Protein AF-A0A194PK11-F1 (afdb_monomer_lite)

Radius of gyration: 65.37 Å; chains: 1; bounding box: 125×75×192 Å

Secondary structure (DSSP, 8-state):
--HHHHHHHHHHHHHHHHHHHHHHHHHHHHHHHHHHHHHHHHHHHHHHHHHHHHHHHHHHHHHH-HHHHHHHHS-THHHHHHHHHHHHHHHHHHHHHHHHHHHHHHHHHHHHHHHHHHHHHHHHHHHHHHHHHHHHHHHHHHHHHHHHHHHHHHHHHHHHHHHHS------PPP---------------------------------------------------------PPP---------------------

InterPro domains:
  IPR059182 Kinesin heavy chain, C-terminal domain [cd23649] (85-154)

Organism: Papilio xuthus (NCBI:txid66420)

pLDDT: mean 74.93, std 24.67, range [32.41, 98.81]

Structure (mmCIF, N/CA/C/O backbone):
data_AF-A0A194PK11-F1
#
_entry.id   AF-A0A194PK11-F1
#
loop_
_atom_site.group_PDB
_atom_site.id
_atom_site.type_symbol
_atom_site.label_atom_id
_atom_site.label_alt_id
_atom_site.label_comp_id
_atom_site.label_asym_id
_atom_site.label_entity_id
_atom_site.label_seq_id
_atom_site.pdbx_PDB_ins_code
_atom_site.Cartn_x
_atom_site.Cartn_y
_atom_site.Cartn_z
_atom_site.occupancy
_atom_site.B_iso_or_equiv
_atom_site.auth_seq_id
_atom_site.auth_comp_id
_atom_site.auth_asym_id
_atom_site.auth_atom_id
_atom_site.pdbx_PDB_model_num
ATOM 1 N N . MET A 1 1 ? -46.657 -37.529 113.777 1.00 57.50 1 MET A N 1
ATOM 2 C CA . MET A 1 1 ? -45.825 -36.750 112.839 1.00 57.50 1 MET A CA 1
ATOM 3 C C . MET A 1 1 ? -45.771 -35.341 113.381 1.00 57.50 1 MET A C 1
ATOM 5 O O . MET A 1 1 ? -46.811 -34.698 113.439 1.00 57.50 1 MET A O 1
ATOM 9 N N . ASP A 1 2 ? -44.613 -34.922 113.883 1.00 69.50 2 ASP A N 1
ATOM 10 C CA . ASP A 1 2 ? -44.461 -33.633 114.559 1.00 69.50 2 ASP A CA 1
ATOM 11 C C . ASP A 1 2 ? -44.770 -32.481 113.597 1.00 69.50 2 ASP A C 1
ATOM 13 O O . ASP A 1 2 ? -44.390 -32.531 112.425 1.00 69.50 2 ASP A O 1
ATOM 17 N N . GLY A 1 3 ? -45.450 -31.434 114.078 1.00 76.44 3 GLY A N 1
ATOM 18 C CA . GLY A 1 3 ? -45.825 -30.264 113.269 1.00 76.44 3 GLY A CA 1
ATOM 19 C C . GLY A 1 3 ? -44.640 -29.611 112.541 1.00 76.44 3 GLY A C 1
ATOM 20 O O . GLY A 1 3 ? -44.815 -29.035 111.469 1.00 76.44 3 GLY A O 1
ATOM 21 N N . CYS A 1 4 ? -43.418 -29.795 113.054 1.00 80.69 4 CYS A N 1
ATOM 22 C CA . CYS A 1 4 ? -42.177 -29.397 112.392 1.00 80.69 4 CYS A CA 1
ATOM 23 C C . CYS A 1 4 ? -41.971 -30.092 111.034 1.00 80.69 4 CYS A C 1
ATOM 25 O O . CYS A 1 4 ? -41.565 -29.444 110.074 1.00 80.69 4 CYS A O 1
ATOM 27 N N . VAL A 1 5 ? -42.290 -31.384 110.912 1.00 85.06 5 VAL A N 1
ATOM 28 C CA . VAL A 1 5 ? -42.100 -32.154 109.667 1.00 85.06 5 VAL A CA 1
ATOM 29 C C . VAL A 1 5 ? -43.094 -31.708 108.592 1.00 85.06 5 VAL A C 1
ATOM 31 O O . VAL A 1 5 ? -42.729 -31.553 107.426 1.00 85.06 5 VAL A O 1
ATOM 34 N N . LEU A 1 6 ? -44.342 -31.433 108.990 1.00 84.94 6 LEU A N 1
ATOM 35 C CA . LEU A 1 6 ? -45.376 -30.920 108.088 1.00 84.94 6 LEU A CA 1
ATOM 36 C C . LEU A 1 6 ? -45.046 -29.497 107.602 1.00 84.94 6 LEU A C 1
ATOM 38 O O . LEU A 1 6 ? -45.202 -29.205 106.417 1.00 84.94 6 LEU A O 1
ATOM 42 N N . GLY A 1 7 ? -44.518 -28.639 108.483 1.00 87.81 7 GLY A N 1
ATOM 43 C CA . GLY A 1 7 ? -44.061 -27.293 108.123 1.00 87.81 7 GLY A CA 1
ATOM 44 C C . GLY A 1 7 ? -42.913 -27.298 107.109 1.00 87.81 7 GLY A C 1
ATOM 45 O O . GLY A 1 7 ? -42.950 -26.547 106.133 1.00 87.81 7 GLY A O 1
ATOM 46 N N . VAL A 1 8 ? -41.931 -28.191 107.279 1.00 90.69 8 VAL A N 1
ATOM 47 C CA . VAL A 1 8 ? -40.814 -28.344 106.329 1.00 90.69 8 VAL A CA 1
ATOM 48 C C . VAL A 1 8 ? -41.303 -28.850 104.966 1.00 90.69 8 VAL A C 1
ATOM 50 O O . VAL A 1 8 ? -40.878 -28.325 103.938 1.00 90.69 8 VAL A O 1
ATOM 53 N N . MET A 1 9 ? -42.240 -29.805 104.932 1.00 88.75 9 MET A N 1
ATOM 54 C CA . MET A 1 9 ? -42.833 -30.304 103.680 1.00 88.75 9 MET A CA 1
ATOM 55 C C . MET A 1 9 ? -43.619 -29.226 102.923 1.00 88.75 9 MET A C 1
ATOM 57 O O . MET A 1 9 ? -43.464 -29.100 101.709 1.00 88.75 9 MET A O 1
ATOM 61 N N . ILE A 1 10 ? -44.422 -28.413 103.616 1.00 91.31 10 ILE A N 1
ATOM 62 C CA . ILE A 1 10 ? -45.174 -27.308 102.996 1.00 91.31 10 ILE A CA 1
ATOM 63 C C . ILE A 1 10 ? -44.218 -26.246 102.435 1.00 91.31 10 ILE A C 1
ATOM 65 O O . ILE A 1 10 ? -44.397 -25.797 101.303 1.00 91.31 10 ILE A O 1
ATOM 69 N N . ALA A 1 11 ? -43.167 -25.884 103.179 1.00 90.25 11 ALA A N 1
ATOM 70 C CA . ALA A 1 11 ? -42.155 -24.938 102.709 1.00 90.25 11 ALA A CA 1
ATOM 71 C C . ALA A 1 11 ? -41.388 -25.467 101.482 1.00 90.25 11 ALA A C 1
ATOM 73 O O . ALA A 1 11 ? -41.129 -24.714 100.539 1.00 90.25 11 ALA A O 1
ATOM 74 N N . LEU A 1 12 ? -41.065 -26.767 101.457 1.00 91.25 12 LEU A N 1
ATOM 75 C CA . LEU A 1 12 ? -40.398 -27.408 100.324 1.00 91.25 12 LEU A CA 1
ATOM 76 C C . LEU A 1 12 ? -41.305 -27.440 99.084 1.00 91.25 12 LEU A C 1
ATOM 78 O O . LEU A 1 12 ? -40.861 -27.070 97.998 1.00 91.25 12 LEU A O 1
ATOM 82 N N . LEU A 1 13 ? -42.581 -27.805 99.244 1.00 90.56 13 LEU A N 1
ATOM 83 C CA . LEU A 1 13 ? -43.568 -27.796 98.159 1.00 90.56 13 LEU A CA 1
ATOM 84 C C . LEU A 1 13 ? -43.801 -26.387 97.606 1.00 90.56 13 LEU A C 1
ATOM 86 O O . LEU A 1 13 ? -43.827 -26.215 96.388 1.00 90.56 13 LEU A O 1
ATOM 90 N N . PHE A 1 14 ? -43.910 -25.373 98.468 1.00 92.94 14 PHE A N 1
ATOM 91 C CA . PHE A 1 14 ? -44.049 -23.983 98.034 1.00 92.94 14 PHE A CA 1
ATOM 92 C C . PHE A 1 14 ? -42.817 -23.514 97.251 1.00 92.94 14 PHE A C 1
ATOM 94 O O . PHE A 1 14 ? -42.955 -22.915 96.186 1.00 92.94 14 PHE A O 1
ATOM 101 N N . ARG A 1 15 ? -41.606 -23.855 97.710 1.00 93.31 15 ARG A N 1
ATOM 102 C CA . ARG A 1 15 ? -40.353 -23.504 97.023 1.00 93.31 15 ARG A CA 1
ATOM 103 C C . ARG A 1 15 ? -40.220 -24.191 95.661 1.00 93.31 15 ARG A C 1
ATOM 105 O O . ARG A 1 15 ? -39.852 -23.534 94.689 1.00 93.31 15 ARG A O 1
ATOM 112 N N . VAL A 1 16 ? -40.552 -25.480 95.569 1.00 91.50 16 VAL A N 1
ATOM 113 C CA . VAL A 1 16 ? -40.547 -26.233 94.301 1.00 91.50 16 VAL A CA 1
ATOM 114 C C . VAL A 1 16 ? -41.612 -25.696 93.342 1.00 91.50 16 VAL A C 1
ATOM 116 O O . VAL A 1 16 ? -41.329 -25.480 92.162 1.00 91.50 16 VAL A O 1
ATOM 119 N N . CYS A 1 17 ? -42.820 -25.416 93.838 1.00 89.12 17 CYS A N 1
ATOM 120 C CA . CYS A 1 17 ? -43.900 -24.851 93.035 1.00 89.12 17 CYS A CA 1
ATOM 121 C C . CYS A 1 17 ? -43.531 -23.453 92.511 1.00 89.12 17 CYS A C 1
ATOM 123 O O . CYS A 1 17 ? -43.610 -23.226 91.304 1.00 89.12 17 CYS A O 1
ATOM 125 N N . SER A 1 18 ? -43.024 -22.565 93.375 1.00 91.44 18 SER A N 1
ATOM 126 C CA . SER A 1 18 ? -42.564 -21.218 93.010 1.00 91.44 18 SER A CA 1
ATOM 127 C C . SER A 1 18 ? -41.455 -21.258 91.956 1.00 91.44 18 SER A C 1
ATOM 129 O O . SER A 1 18 ? -41.553 -20.574 90.943 1.00 91.44 18 SER A O 1
ATOM 131 N N . GLN A 1 19 ? -40.450 -22.125 92.124 1.00 90.88 19 GLN A N 1
ATOM 132 C CA . GLN A 1 19 ? -39.375 -22.287 91.140 1.00 90.88 19 GLN A CA 1
ATOM 133 C C . GLN A 1 19 ? -39.895 -22.816 89.791 1.00 90.88 19 GLN A C 1
ATOM 135 O O . GLN A 1 19 ? -39.402 -22.428 88.732 1.00 90.88 19 GLN A O 1
ATOM 140 N N . SER A 1 20 ? -40.902 -23.696 89.801 1.00 89.44 20 SER A N 1
ATOM 141 C CA . SER A 1 20 ? -41.526 -24.187 88.566 1.00 89.44 20 SER A CA 1
ATOM 142 C C . SER A 1 20 ? -42.312 -23.098 87.825 1.00 89.44 20 SER A C 1
ATOM 144 O O . SER A 1 20 ? -42.369 -23.119 86.596 1.00 89.44 20 SER A O 1
ATOM 146 N N . VAL A 1 21 ? -42.924 -22.161 88.561 1.00 92.69 21 VAL A N 1
ATOM 147 C CA . VAL A 1 21 ? -43.654 -21.016 88.000 1.00 92.69 21 VAL A CA 1
ATOM 148 C C . VAL A 1 21 ? -42.672 -20.023 87.395 1.00 92.69 21 VAL A C 1
ATOM 150 O O . VAL A 1 21 ? -42.818 -19.695 86.224 1.00 92.69 21 VAL A O 1
ATOM 153 N N . GLU A 1 22 ? -41.623 -19.658 88.127 1.00 92.81 22 GLU A N 1
ATOM 154 C CA . GLU A 1 22 ? -40.580 -18.737 87.666 1.00 92.81 22 GLU A CA 1
ATOM 155 C C . GLU A 1 22 ? -39.866 -19.264 86.409 1.00 92.81 22 GLU A C 1
ATOM 157 O O . GLU A 1 22 ? -39.703 -18.537 85.434 1.00 92.81 22 GLU A O 1
ATOM 162 N N . ARG A 1 23 ? -39.550 -20.569 86.347 1.00 92.75 23 ARG A N 1
ATOM 163 C CA . ARG A 1 23 ? -39.008 -21.194 85.122 1.00 92.75 23 ARG A CA 1
ATOM 164 C C . ARG A 1 23 ? -39.983 -21.153 83.944 1.00 92.75 23 ARG A C 1
ATOM 166 O O . ARG A 1 23 ? -39.552 -20.992 82.805 1.00 92.75 23 ARG A O 1
ATOM 173 N N . ARG A 1 24 ? -41.288 -21.319 84.193 1.00 93.94 24 ARG A N 1
ATOM 174 C CA . ARG A 1 24 ? -42.321 -21.208 83.148 1.00 93.94 24 ARG A CA 1
ATOM 175 C C . ARG A 1 24 ? -42.475 -19.773 82.656 1.00 93.94 24 ARG A C 1
ATOM 177 O O . ARG A 1 24 ? -42.679 -19.574 81.463 1.00 93.94 24 ARG A O 1
ATOM 184 N N . GLU A 1 25 ? -42.393 -18.794 83.547 1.00 94.88 25 GLU A N 1
ATOM 185 C CA . GLU A 1 25 ? -42.453 -17.376 83.192 1.00 94.88 25 GLU A CA 1
ATOM 186 C C . GLU A 1 25 ? -41.205 -16.936 82.429 1.00 94.88 25 GLU A C 1
ATOM 188 O O . GLU A 1 25 ? -41.341 -16.283 81.397 1.00 94.88 25 GLU A O 1
ATOM 193 N N . GLN A 1 26 ? -40.021 -17.398 82.841 1.00 95.62 26 GLN A N 1
ATOM 194 C CA . GLN A 1 26 ? -38.777 -17.179 82.106 1.00 95.62 26 GLN A CA 1
ATOM 195 C C . GLN A 1 26 ? -38.860 -17.750 80.685 1.00 95.62 26 GLN A C 1
ATOM 197 O O . GLN A 1 26 ? -38.644 -17.023 79.723 1.00 95.62 26 GLN A O 1
ATOM 202 N N . ALA A 1 27 ? -39.284 -19.010 80.527 1.00 95.81 27 ALA A N 1
ATOM 203 C CA . ALA A 1 27 ? -39.436 -19.621 79.204 1.00 95.81 27 ALA A CA 1
ATOM 204 C C . ALA A 1 27 ? -40.450 -18.873 78.315 1.00 95.81 27 ALA A C 1
ATOM 206 O O . ALA A 1 27 ? -40.268 -18.784 77.104 1.00 95.81 27 ALA A O 1
ATOM 207 N N . ARG A 1 28 ? -41.514 -18.305 78.902 1.00 95.31 28 ARG A N 1
ATOM 208 C CA . ARG A 1 28 ? -42.473 -17.458 78.172 1.00 95.31 28 ARG A CA 1
ATOM 209 C C . ARG A 1 28 ? -41.861 -16.121 77.756 1.00 95.31 28 ARG A C 1
ATOM 211 O O . ARG A 1 28 ? -42.126 -15.670 76.645 1.00 95.31 28 ARG A O 1
ATOM 218 N N . ALA A 1 29 ? -41.067 -15.497 78.622 1.00 96.00 29 ALA A N 1
ATOM 219 C CA . ALA A 1 29 ? -40.363 -14.259 78.307 1.00 96.00 29 ALA A CA 1
ATOM 220 C C . ALA A 1 29 ? -39.321 -14.472 77.197 1.00 96.00 29 ALA A C 1
ATOM 222 O O . ALA A 1 29 ? -39.262 -13.675 76.263 1.00 96.00 29 ALA A O 1
ATOM 223 N N . ASP A 1 30 ? -38.575 -15.578 77.248 1.00 95.56 30 ASP A N 1
ATOM 224 C CA . ASP A 1 30 ? -37.568 -15.929 76.243 1.00 95.56 30 ASP A CA 1
ATOM 225 C C . ASP A 1 30 ? -38.210 -16.211 74.874 1.00 95.56 30 ASP A C 1
ATOM 227 O O . ASP A 1 30 ? -37.747 -15.697 73.855 1.00 95.56 30 ASP A O 1
ATOM 231 N N . LEU A 1 31 ? -39.320 -16.965 74.840 1.00 97.12 31 LEU A N 1
ATOM 232 C CA . LEU A 1 31 ? -40.084 -17.202 73.608 1.00 97.12 31 LEU A CA 1
ATOM 233 C C . LEU A 1 31 ? -40.625 -15.898 73.019 1.00 97.12 31 LEU A C 1
ATOM 235 O O . LEU A 1 31 ? -40.494 -15.673 71.820 1.00 97.12 31 LEU A O 1
ATOM 239 N N . LYS A 1 32 ? -41.156 -15.007 73.862 1.00 96.62 32 LYS A N 1
ATOM 240 C CA . LYS A 1 32 ? -41.628 -13.690 73.425 1.00 96.62 32 LYS A CA 1
ATOM 241 C C . LYS A 1 32 ? -40.489 -12.828 72.866 1.00 96.62 32 LYS A C 1
ATOM 243 O O . LYS A 1 32 ? -40.653 -12.186 71.834 1.00 96.62 32 LYS A O 1
ATOM 248 N N . GLY A 1 33 ? -39.314 -12.847 73.498 1.00 96.81 33 GLY A N 1
ATOM 249 C CA . GLY A 1 33 ? -38.133 -12.143 72.991 1.00 96.81 33 GLY A CA 1
ATOM 250 C C . GLY A 1 33 ? -37.655 -12.686 71.639 1.00 96.81 33 GLY A C 1
ATOM 251 O O . GLY A 1 33 ? -37.226 -11.920 70.769 1.00 96.81 33 GLY A O 1
ATOM 252 N N . LEU A 1 34 ? -37.770 -14.001 71.433 1.00 97.06 34 LEU A N 1
ATOM 253 C CA . LEU A 1 34 ? -37.467 -14.633 70.152 1.00 97.06 34 LEU A CA 1
ATOM 254 C C . LEU A 1 34 ? -38.490 -14.245 69.077 1.00 97.06 34 LEU A C 1
ATOM 256 O O . LEU A 1 34 ? -38.086 -13.889 67.972 1.00 97.06 34 LEU A O 1
ATOM 260 N N . GLU A 1 35 ? -39.785 -14.249 69.397 1.00 97.19 35 GLU A N 1
ATOM 261 C CA . GLU A 1 35 ? -40.854 -13.786 68.500 1.00 97.19 35 GLU A CA 1
ATOM 262 C C . GLU A 1 35 ? -40.624 -12.335 68.051 1.00 97.19 35 GLU A C 1
ATOM 264 O O . GLU A 1 35 ? -40.652 -12.048 66.852 1.00 97.19 35 GLU A O 1
ATOM 269 N N . ASP A 1 36 ? -40.295 -11.438 68.987 1.00 97.75 36 ASP A N 1
ATOM 270 C CA . ASP A 1 36 ? -39.983 -10.035 68.691 1.00 97.75 36 ASP A CA 1
ATOM 271 C C . ASP A 1 36 ? -38.750 -9.892 67.781 1.00 97.75 36 ASP A C 1
ATOM 273 O O . ASP A 1 36 ? -38.688 -9.008 66.921 1.00 97.75 36 ASP A O 1
ATOM 277 N N . THR A 1 37 ? -37.754 -10.763 67.951 1.00 97.81 37 THR A N 1
ATOM 278 C CA . THR A 1 37 ? -36.544 -10.773 67.116 1.00 97.81 37 THR A CA 1
ATOM 279 C C . THR A 1 37 ? -36.855 -11.269 65.705 1.00 97.81 37 THR A C 1
ATOM 281 O O . THR A 1 37 ? -36.483 -10.622 64.726 1.00 97.81 37 THR A O 1
ATOM 284 N N . VAL A 1 38 ? -37.606 -12.365 65.584 1.00 98.25 38 VAL A N 1
ATOM 285 C CA . VAL A 1 38 ? -38.044 -12.910 64.292 1.00 98.25 38 VAL A CA 1
ATOM 286 C C . VAL A 1 38 ? -38.889 -11.888 63.529 1.00 98.25 38 VAL A C 1
ATOM 288 O O . VAL A 1 38 ? -38.687 -11.701 62.329 1.00 98.25 38 VAL A O 1
ATOM 291 N N . ALA A 1 39 ? -39.781 -11.168 64.214 1.00 98.06 39 ALA A N 1
ATOM 292 C CA . ALA A 1 39 ? -40.581 -10.109 63.605 1.00 98.06 39 ALA A CA 1
ATOM 293 C C . ALA A 1 39 ? -39.713 -8.977 63.018 1.00 98.06 39 ALA A C 1
ATOM 295 O O . ALA A 1 39 ? -39.970 -8.513 61.904 1.00 98.06 39 ALA A O 1
ATOM 296 N N . LYS A 1 40 ? -38.652 -8.560 63.724 1.00 98.12 40 LYS A N 1
ATOM 297 C CA . LYS A 1 40 ? -37.710 -7.525 63.252 1.00 98.12 40 LYS A CA 1
ATOM 298 C C . LYS A 1 40 ? -36.902 -7.972 62.033 1.00 98.12 40 LYS A C 1
ATOM 300 O O . LYS A 1 40 ? -36.765 -7.203 61.078 1.00 98.12 40 LYS A O 1
ATOM 305 N N . GLU A 1 41 ? -36.395 -9.201 62.037 1.00 98.06 41 GLU A N 1
ATOM 306 C CA . GLU A 1 41 ? -35.656 -9.760 60.898 1.00 98.06 41 GLU A CA 1
ATOM 307 C C . GLU A 1 41 ? -36.558 -9.895 59.667 1.00 98.06 41 GLU A C 1
ATOM 309 O O . GLU A 1 41 ? -36.191 -9.487 58.564 1.00 98.06 41 GLU A O 1
ATOM 314 N N . LEU A 1 42 ? -37.793 -10.367 59.855 1.00 98.31 42 LEU A N 1
ATOM 315 C CA . LEU A 1 42 ? -38.767 -10.493 58.772 1.00 98.31 42 LEU A CA 1
ATOM 316 C C . LEU A 1 42 ? -39.133 -9.127 58.173 1.00 98.31 42 LEU A C 1
ATOM 318 O O . LEU A 1 42 ? -39.206 -8.988 56.948 1.00 98.31 42 LEU A O 1
ATOM 322 N N . GLN A 1 43 ? -39.283 -8.096 59.009 1.00 97.94 43 GLN A N 1
ATOM 323 C CA . GLN A 1 43 ? -39.491 -6.727 58.537 1.00 97.94 43 GLN A CA 1
ATOM 324 C C . GLN A 1 43 ? -38.275 -6.194 57.762 1.00 97.94 43 GLN A C 1
ATOM 326 O O . GLN A 1 43 ? -38.433 -5.542 56.727 1.00 97.94 43 GLN A O 1
ATOM 331 N N . THR A 1 44 ? -37.060 -6.495 58.220 1.00 97.62 44 THR A N 1
ATOM 332 C CA . THR A 1 44 ? -35.817 -6.094 57.544 1.00 97.62 44 THR A CA 1
ATOM 333 C C . THR A 1 44 ? -35.696 -6.759 56.174 1.00 97.62 44 THR A C 1
ATOM 335 O O . THR A 1 44 ? -35.446 -6.078 55.178 1.00 97.62 44 THR A O 1
ATOM 338 N N . LEU A 1 45 ? -35.985 -8.060 56.083 1.00 98.44 45 LEU A N 1
ATOM 339 C CA . LEU A 1 45 ? -36.040 -8.788 54.813 1.00 98.44 45 LEU A CA 1
ATOM 340 C C . LEU A 1 45 ? -37.102 -8.219 53.869 1.00 98.44 45 LEU A C 1
ATOM 342 O O . LEU A 1 45 ? -36.855 -8.087 52.668 1.00 98.44 45 LEU A O 1
ATOM 346 N N . HIS A 1 46 ? -38.266 -7.831 54.395 1.00 98.25 46 HIS A N 1
ATOM 347 C CA . HIS A 1 46 ? -39.300 -7.177 53.599 1.00 98.25 46 HIS A CA 1
ATOM 348 C C . HIS A 1 46 ? -38.813 -5.838 53.019 1.00 98.25 46 HIS A C 1
ATOM 350 O O . HIS A 1 46 ? -39.003 -5.571 51.829 1.00 98.25 46 HIS A O 1
ATOM 356 N N . ASN A 1 47 ? -38.126 -5.024 53.823 1.00 97.94 47 ASN A N 1
ATOM 357 C CA . ASN A 1 47 ? -37.563 -3.746 53.384 1.00 97.94 47 ASN A CA 1
ATOM 358 C C . ASN A 1 47 ? -36.484 -3.938 52.306 1.00 97.94 47 ASN A C 1
ATOM 360 O O . ASN A 1 47 ? -36.512 -3.255 51.281 1.00 97.94 47 ASN A O 1
ATOM 364 N N . LEU A 1 48 ? -35.581 -4.907 52.485 1.00 98.31 48 LEU A N 1
ATOM 365 C CA . LEU A 1 48 ? -34.552 -5.240 51.494 1.00 98.31 48 LEU A CA 1
ATOM 366 C C . LEU A 1 48 ? -35.165 -5.738 50.182 1.00 98.31 48 LEU A C 1
ATOM 368 O O . LEU A 1 48 ? -34.776 -5.282 49.107 1.00 98.31 48 LEU A O 1
ATOM 372 N N . ARG A 1 49 ? -36.178 -6.610 50.256 1.00 97.75 49 ARG A N 1
ATOM 373 C CA . ARG A 1 49 ? -36.929 -7.061 49.076 1.00 97.75 49 ARG A CA 1
ATOM 374 C C . ARG A 1 49 ? -37.556 -5.881 48.339 1.00 97.75 49 ARG A C 1
ATOM 376 O O . ARG A 1 49 ? -37.498 -5.837 47.113 1.00 97.75 49 ARG A O 1
ATOM 383 N N . LYS A 1 50 ? -38.151 -4.929 49.064 1.00 98.00 50 LYS A N 1
ATOM 384 C CA . LYS A 1 50 ? -38.757 -3.733 48.468 1.00 98.00 50 LYS A CA 1
ATOM 385 C C . LYS A 1 50 ? -37.718 -2.893 47.723 1.00 98.00 50 LYS A C 1
ATOM 387 O O . LYS A 1 50 ? -37.961 -2.554 46.568 1.00 98.00 50 LYS A O 1
ATOM 392 N N . LEU A 1 51 ? -36.568 -2.618 48.341 1.00 97.19 51 LEU A N 1
ATOM 393 C CA . LEU A 1 51 ? -35.474 -1.872 47.706 1.00 97.19 51 LEU A CA 1
ATOM 394 C C . LEU A 1 51 ? -34.940 -2.592 46.465 1.00 97.19 51 LEU A C 1
ATOM 396 O O . LEU A 1 51 ? -34.771 -1.971 45.422 1.00 97.19 51 LEU A O 1
ATOM 400 N N . PHE A 1 52 ? -34.748 -3.909 46.545 1.00 97.75 52 PHE A N 1
ATOM 401 C CA . PHE A 1 52 ? -34.276 -4.709 45.417 1.00 97.75 52 PHE A CA 1
ATOM 402 C C . PHE A 1 52 ? -35.253 -4.690 44.237 1.00 97.75 52 PHE A C 1
ATOM 404 O O . PHE A 1 52 ? -34.848 -4.500 43.093 1.00 97.75 52 PHE A O 1
ATOM 411 N N . VAL A 1 53 ? -36.553 -4.849 44.501 1.00 97.75 53 VAL A N 1
ATOM 412 C CA . VAL A 1 53 ? -37.581 -4.787 43.453 1.00 97.75 53 VAL A CA 1
ATOM 413 C C . VAL A 1 53 ? -37.661 -3.386 42.850 1.00 97.75 53 VAL A C 1
ATOM 415 O O . VAL A 1 53 ? -37.792 -3.268 41.636 1.00 97.75 53 VAL A O 1
ATOM 418 N N . GLN A 1 54 ? -37.557 -2.332 43.661 1.00 96.75 54 GLN A N 1
ATOM 419 C CA . GLN A 1 54 ? -37.532 -0.952 43.170 1.00 96.75 54 GLN A CA 1
ATOM 420 C C . GLN A 1 54 ? -36.318 -0.687 42.276 1.00 96.75 54 GLN A C 1
ATOM 422 O O . GLN A 1 54 ? -36.475 -0.128 41.195 1.00 96.75 54 GLN A O 1
ATOM 427 N N . ASP A 1 55 ? -35.133 -1.127 42.689 1.00 95.69 55 ASP A N 1
ATOM 428 C CA . ASP A 1 55 ? -33.902 -0.985 41.916 1.00 95.69 55 ASP A CA 1
ATOM 429 C C . ASP A 1 55 ? -33.944 -1.800 40.610 1.00 95.69 55 ASP A C 1
ATOM 431 O O . ASP A 1 55 ? -33.577 -1.305 39.544 1.00 95.69 55 ASP A O 1
ATOM 435 N N . LEU A 1 56 ? -34.486 -3.021 40.642 1.00 96.44 56 LEU A N 1
ATOM 436 C CA . LEU A 1 56 ? -34.751 -3.788 39.424 1.00 96.44 56 LEU A CA 1
ATOM 437 C C . LEU A 1 56 ? -35.751 -3.083 38.508 1.00 96.44 56 LEU A C 1
ATOM 439 O O . LEU A 1 56 ? -35.504 -2.977 37.311 1.00 96.44 56 LEU A O 1
ATOM 443 N N . GLN A 1 57 ? -36.866 -2.585 39.042 1.00 94.19 57 GLN A N 1
ATOM 444 C CA . GLN A 1 57 ? -37.854 -1.846 38.257 1.00 94.19 57 GLN A CA 1
ATOM 445 C C . GLN A 1 57 ? -37.255 -0.574 37.653 1.00 94.19 57 GLN A C 1
ATOM 447 O O . GLN A 1 57 ? -37.566 -0.257 36.509 1.00 94.19 57 GLN A O 1
ATOM 452 N N . ALA A 1 58 ? -36.388 0.134 38.379 1.00 90.94 58 ALA A N 1
ATOM 453 C CA . ALA A 1 58 ? -35.675 1.300 37.872 1.00 90.94 58 ALA A CA 1
ATOM 454 C C . ALA A 1 58 ? -34.727 0.917 36.729 1.00 90.94 58 ALA A C 1
ATOM 456 O O . ALA A 1 58 ? -34.758 1.547 35.675 1.00 90.94 58 ALA A O 1
ATOM 457 N N . ARG A 1 59 ? -33.951 -0.162 36.887 1.00 91.44 59 ARG A N 1
ATOM 458 C CA . ARG A 1 59 ? -33.050 -0.667 35.840 1.00 91.44 59 ARG A CA 1
ATOM 459 C C . ARG A 1 59 ? -33.796 -1.175 34.608 1.00 91.44 59 ARG A C 1
ATOM 461 O O . ARG A 1 59 ? -33.358 -0.897 33.499 1.00 91.44 59 ARG A O 1
ATOM 468 N N . ILE A 1 60 ? -34.928 -1.858 34.789 1.00 89.62 60 ILE A N 1
ATOM 469 C CA . ILE A 1 60 ? -35.785 -2.323 33.688 1.00 89.62 60 ILE A CA 1
ATOM 470 C C . ILE A 1 60 ? -36.415 -1.132 32.964 1.00 89.62 60 ILE A C 1
ATOM 472 O O . ILE A 1 60 ? -36.337 -1.063 31.748 1.00 89.62 60 ILE A O 1
ATOM 476 N N . LYS A 1 61 ? -36.979 -0.153 33.684 1.00 85.25 61 LYS A N 1
ATOM 477 C CA . LYS A 1 61 ? -37.514 1.070 33.061 1.00 85.25 61 LYS A CA 1
ATOM 478 C C . LYS A 1 61 ? -36.429 1.840 32.300 1.00 85.25 61 LYS A C 1
ATOM 480 O O . LYS A 1 61 ? -36.682 2.295 31.189 1.00 85.25 61 LYS A O 1
ATOM 485 N N . LYS A 1 62 ? -35.216 1.930 32.864 1.00 77.25 62 LYS A N 1
ATOM 486 C CA . LYS A 1 62 ? -34.047 2.561 32.230 1.00 77.25 62 LYS A CA 1
ATOM 487 C C . LYS A 1 62 ? -33.584 1.806 30.978 1.00 77.25 62 LYS A C 1
ATOM 489 O O . LYS A 1 62 ? -33.164 2.440 30.018 1.00 77.25 62 LYS A O 1
ATOM 494 N N . SER A 1 63 ? -33.669 0.474 30.957 1.00 75.06 63 SER A N 1
ATOM 495 C CA . SER A 1 63 ? -33.293 -0.321 29.781 1.00 75.06 63 SER A CA 1
ATOM 496 C C . SER A 1 63 ? -34.374 -0.361 28.698 1.00 75.06 63 SER A C 1
ATOM 498 O O . SER A 1 63 ? -34.033 -0.489 27.525 1.00 75.06 63 SER A O 1
ATOM 500 N N . THR A 1 64 ? -35.658 -0.233 29.054 1.00 74.44 64 THR A N 1
ATOM 501 C CA . THR A 1 64 ? -36.768 -0.212 28.085 1.00 74.44 64 THR A CA 1
ATOM 502 C C . THR A 1 64 ? -37.019 1.168 27.477 1.00 74.44 64 THR A C 1
ATOM 504 O O . THR A 1 64 ? -37.493 1.231 26.347 1.00 74.44 64 THR A O 1
ATOM 507 N N . ASN A 1 65 ? -36.665 2.254 28.178 1.00 60.75 65 ASN A N 1
ATOM 508 C CA . ASN A 1 65 ? -36.778 3.638 27.698 1.00 60.75 65 ASN A CA 1
ATOM 509 C C . ASN A 1 65 ? -35.392 4.316 27.625 1.00 60.75 65 ASN A C 1
ATOM 511 O O . ASN A 1 65 ? -35.087 5.186 28.444 1.00 60.75 65 ASN A O 1
ATOM 515 N N . PRO A 1 66 ? -34.535 3.955 26.652 1.00 56.78 66 PRO A N 1
ATOM 516 C CA . PRO A 1 66 ? -33.202 4.547 26.512 1.00 56.78 66 PRO A CA 1
ATOM 517 C C . PRO A 1 66 ? -33.223 6.048 26.166 1.00 56.78 66 PRO A C 1
ATOM 519 O O . PRO A 1 66 ? -32.208 6.716 26.331 1.00 56.78 66 PRO A O 1
ATOM 522 N N . GLU A 1 67 ? -34.362 6.592 25.728 1.00 54.66 67 GLU A N 1
ATOM 523 C CA . GLU A 1 67 ? -34.505 7.990 25.293 1.00 54.66 67 GLU A CA 1
ATOM 524 C C . GLU A 1 67 ? -34.422 9.003 26.459 1.00 54.66 67 GLU A C 1
ATOM 526 O O . GLU A 1 67 ? -33.874 10.083 26.275 1.00 54.66 67 GLU A O 1
ATOM 531 N N . GLU A 1 68 ? -34.871 8.663 27.677 1.00 53.59 68 GLU A N 1
ATOM 532 C CA . GLU A 1 68 ? -34.898 9.609 28.819 1.00 53.59 68 GLU A CA 1
ATOM 533 C C . GLU A 1 68 ? -33.605 9.620 29.662 1.00 53.59 68 GLU A C 1
ATOM 535 O O . GLU A 1 68 ? -33.375 10.546 30.432 1.00 53.59 68 GLU A O 1
ATOM 540 N N . SER A 1 69 ? -32.728 8.616 29.525 1.00 48.81 69 SER A N 1
ATOM 541 C CA . SER A 1 69 ? -31.407 8.571 30.194 1.00 48.81 69 SER A CA 1
ATOM 542 C C . SER A 1 69 ? -30.225 8.791 29.244 1.00 48.81 69 SER A C 1
ATOM 544 O O . SER A 1 69 ? -29.075 8.846 29.688 1.00 48.81 69 SER A O 1
ATOM 546 N N . ALA A 1 70 ? -30.477 8.942 27.941 1.00 50.72 70 ALA A N 1
ATOM 547 C CA . ALA A 1 70 ? -29.436 9.227 26.958 1.00 50.72 70 ALA A CA 1
ATOM 548 C C . ALA A 1 70 ? -28.794 10.616 27.131 1.00 50.72 70 ALA A C 1
ATOM 550 O O . ALA A 1 70 ? -27.719 10.847 26.580 1.00 50.72 70 ALA A O 1
ATOM 551 N N . GLU A 1 71 ? -29.389 11.534 27.898 1.00 52.78 71 GLU A N 1
ATOM 552 C CA . GLU A 1 71 ? -28.762 12.838 28.156 1.00 52.78 71 GLU A CA 1
ATOM 553 C C . GLU A 1 71 ? -27.638 12.777 29.203 1.00 52.78 71 GLU A C 1
ATOM 555 O O . GLU A 1 71 ? -26.711 13.583 29.139 1.00 52.78 71 GLU A O 1
ATOM 560 N N . GLU A 1 72 ? -27.648 11.785 30.101 1.00 51.94 72 GLU A N 1
ATOM 561 C CA . GLU A 1 72 ? -26.615 11.627 31.139 1.00 51.94 72 GLU A CA 1
ATOM 562 C C . GLU A 1 72 ? -25.660 10.448 30.856 1.00 51.94 72 GLU A C 1
ATOM 564 O O . GLU A 1 72 ? -24.465 10.543 31.131 1.00 51.94 72 GLU A O 1
ATOM 569 N N . GLU A 1 73 ? -26.135 9.371 30.213 1.00 50.50 73 GLU A N 1
ATOM 570 C CA . GLU A 1 73 ? -25.307 8.207 29.834 1.00 50.50 73 GLU A CA 1
ATOM 571 C C . GLU A 1 73 ? -24.845 8.246 28.362 1.00 50.50 73 GLU A C 1
ATOM 573 O O . GLU A 1 73 ? -23.886 7.579 27.970 1.00 50.50 73 GLU A O 1
ATOM 578 N N . GLY A 1 74 ? -25.467 9.085 27.529 1.00 54.81 74 GLY A N 1
ATOM 579 C CA . GLY A 1 74 ? -25.010 9.383 26.175 1.00 54.81 74 GLY A CA 1
ATOM 580 C C . GLY A 1 74 ? -23.910 10.429 26.197 1.00 54.81 74 GLY A C 1
ATOM 581 O O . GLY A 1 74 ? -24.101 11.491 25.617 1.00 54.81 74 GLY A O 1
ATOM 582 N N . GLY A 1 75 ? -22.810 10.107 26.887 1.00 58.59 75 GLY A N 1
ATOM 583 C CA . GLY A 1 75 ? -21.507 10.767 26.895 1.00 58.59 75 GLY A CA 1
ATOM 584 C C . GLY A 1 75 ? -21.494 12.274 26.653 1.00 58.59 75 GLY A C 1
ATOM 585 O O . GLY A 1 75 ? -21.813 12.714 25.551 1.00 58.59 75 GLY A O 1
ATOM 586 N N . SER A 1 76 ? -21.015 13.039 27.645 1.00 80.88 76 SER A N 1
ATOM 587 C CA . SER A 1 76 ? -20.647 14.468 27.568 1.00 80.88 76 SER A CA 1
ATOM 588 C C . SER A 1 76 ? -20.436 14.986 26.136 1.00 80.88 76 SER A C 1
ATOM 590 O O . SER A 1 76 ? -19.791 14.324 25.328 1.00 80.88 76 SER A O 1
ATOM 592 N N . LEU A 1 77 ? -20.878 16.205 25.809 1.00 85.00 77 LEU A N 1
ATOM 593 C CA . LEU A 1 77 ? -20.642 16.834 24.495 1.00 85.00 77 LEU A CA 1
ATOM 594 C C . LEU A 1 77 ? -19.195 16.641 23.975 1.00 85.00 77 LEU A C 1
ATOM 596 O O . LEU A 1 77 ? -18.985 16.422 22.780 1.00 85.00 77 LEU A O 1
ATOM 600 N N . ALA A 1 78 ? -18.209 16.630 24.879 1.00 87.31 78 ALA A N 1
ATOM 601 C CA . ALA A 1 78 ? -16.812 16.321 24.579 1.00 87.31 78 ALA A CA 1
ATOM 602 C C . ALA A 1 78 ? -16.586 14.881 24.068 1.00 87.31 78 ALA A C 1
ATOM 604 O O . ALA A 1 78 ? -15.809 14.660 23.140 1.00 87.31 78 ALA A O 1
ATOM 605 N N . GLN A 1 79 ? -17.272 13.892 24.637 1.00 92.19 79 GLN A N 1
ATOM 606 C CA . GLN A 1 79 ? -17.285 12.509 24.165 1.00 92.19 79 GLN A CA 1
ATOM 607 C C . GLN A 1 79 ? -17.908 12.398 22.770 1.00 92.19 79 GLN A C 1
ATOM 609 O O . GLN A 1 79 ? -17.314 11.747 21.915 1.00 92.19 79 GLN A O 1
ATOM 614 N N . LYS A 1 80 ? -19.024 13.085 22.487 1.00 91.38 80 LYS A N 1
ATOM 615 C CA . LYS A 1 80 ? -19.626 13.106 21.135 1.00 91.38 80 LYS A CA 1
ATOM 616 C C . LYS A 1 80 ? -18.674 13.695 20.087 1.00 91.38 80 LYS A C 1
ATOM 618 O O . LYS A 1 80 ? -18.480 13.105 19.027 1.00 91.38 80 LYS A O 1
ATOM 623 N N . GLN A 1 81 ? -18.010 14.809 20.401 1.00 94.81 81 GLN A N 1
ATOM 624 C CA . GLN A 1 81 ? -16.985 15.397 19.525 1.00 94.81 81 GLN A CA 1
ATOM 625 C C . GLN A 1 81 ? -15.797 14.450 19.310 1.00 94.81 81 GLN A C 1
ATOM 627 O O . GLN A 1 81 ? -15.293 14.322 18.194 1.00 94.81 81 GLN A O 1
ATOM 632 N N . LYS A 1 82 ? -15.366 13.752 20.367 1.00 94.81 82 LYS A N 1
ATOM 633 C CA . LYS A 1 82 ? -14.271 12.783 20.287 1.00 94.81 82 LYS A CA 1
ATOM 634 C C . LYS A 1 82 ? -14.632 11.564 19.442 1.00 94.81 82 LYS A C 1
ATOM 636 O O . LYS A 1 82 ? -13.794 11.123 18.660 1.00 94.81 82 LYS A O 1
ATOM 641 N N . ILE A 1 83 ? -15.861 11.060 19.556 1.00 94.00 83 ILE A N 1
ATOM 642 C CA . ILE A 1 83 ? -16.377 9.987 18.696 1.00 94.00 83 ILE A CA 1
ATOM 643 C C . ILE A 1 83 ? -16.334 10.441 17.232 1.00 94.00 83 ILE A C 1
ATOM 645 O O . ILE A 1 83 ? -15.675 9.790 16.427 1.00 94.00 83 ILE A O 1
ATOM 649 N N . SER A 1 84 ? -16.885 11.616 16.912 1.00 96.25 84 SER A N 1
ATOM 650 C CA . SER A 1 84 ? -16.873 12.152 15.541 1.00 96.25 84 SER A CA 1
ATOM 651 C C . SER A 1 84 ? -15.458 12.341 14.974 1.00 96.25 84 SER A C 1
ATOM 653 O O . SER A 1 84 ? -15.193 12.062 13.803 1.00 96.25 84 SER A O 1
ATOM 655 N N . PHE A 1 85 ? -14.503 12.781 15.797 1.00 97.88 85 PHE A N 1
ATOM 656 C CA . PHE A 1 85 ? -13.105 12.891 15.378 1.00 97.88 85 PHE A CA 1
ATOM 657 C C . PHE A 1 85 ? -12.499 11.528 15.011 1.00 97.88 85 PHE A C 1
ATOM 659 O O . PHE A 1 85 ? -11.826 11.406 13.984 1.00 97.88 85 PHE A O 1
ATOM 666 N N . LEU A 1 86 ? -12.743 10.502 15.830 1.00 97.88 86 LEU A N 1
ATOM 667 C CA . LEU A 1 86 ? -12.233 9.153 15.587 1.00 97.88 86 LEU A CA 1
ATOM 668 C C . LEU A 1 86 ? -12.888 8.511 14.363 1.00 97.88 86 LEU A C 1
ATOM 670 O O . LEU A 1 86 ? -12.188 7.902 13.559 1.00 97.88 86 LEU A O 1
ATOM 674 N N . GLU A 1 87 ? -14.191 8.706 14.171 1.00 96.88 87 GLU A N 1
ATOM 675 C CA . GLU A 1 87 ? -14.912 8.250 12.978 1.00 96.88 87 GLU A CA 1
ATOM 676 C C . GLU A 1 87 ? -14.310 8.843 11.699 1.00 96.88 87 GLU A C 1
ATOM 678 O O . GLU A 1 87 ? -13.974 8.109 10.768 1.00 96.88 87 GLU A O 1
ATOM 683 N N . ASN A 1 88 ? -14.072 10.157 11.683 1.00 98.44 88 ASN A N 1
ATOM 684 C CA . ASN A 1 88 ? -13.426 10.830 10.558 1.00 98.44 88 ASN A CA 1
ATOM 685 C C . ASN A 1 88 ? -11.999 10.318 10.316 1.00 98.44 88 ASN A C 1
ATOM 687 O O . ASN A 1 88 ? -11.590 10.127 9.169 1.00 98.44 88 ASN A O 1
ATOM 691 N N . ASN A 1 89 ? -11.227 10.081 11.380 1.00 98.44 89 ASN A N 1
ATOM 692 C CA . ASN A 1 89 ? -9.871 9.555 11.251 1.00 98.44 89 ASN A CA 1
ATOM 693 C C . ASN A 1 89 ? -9.862 8.135 10.660 1.00 98.44 89 ASN A C 1
ATOM 695 O O . ASN A 1 89 ? -9.097 7.859 9.734 1.00 98.44 89 ASN A O 1
ATOM 699 N N . LEU A 1 90 ? -10.758 7.263 11.130 1.00 98.38 90 LEU A N 1
ATOM 700 C CA . LEU A 1 90 ? -10.934 5.913 10.592 1.00 98.38 90 LEU A CA 1
ATOM 701 C C . LEU A 1 90 ? -11.372 5.943 9.122 1.00 98.38 90 LEU A C 1
ATOM 703 O O . LEU A 1 90 ? -10.878 5.159 8.303 1.00 98.38 90 LEU A O 1
ATOM 707 N N . GLU A 1 91 ? -12.250 6.875 8.754 1.00 98.25 91 GLU A N 1
ATOM 708 C CA . GLU A 1 91 ? -12.678 7.053 7.369 1.00 98.25 91 GLU A CA 1
ATOM 709 C C . GLU A 1 91 ? -11.511 7.496 6.468 1.00 98.25 91 GLU A C 1
ATOM 711 O O . GLU A 1 91 ? -11.311 6.945 5.380 1.00 98.25 91 GLU A O 1
ATOM 716 N N . GLN A 1 92 ? -10.693 8.447 6.927 1.00 98.50 92 GLN A N 1
ATOM 717 C CA . GLN A 1 92 ? -9.496 8.896 6.211 1.00 98.50 92 GLN A CA 1
ATOM 718 C C . GLN A 1 92 ? -8.476 7.770 6.042 1.00 98.50 92 GLN A C 1
ATOM 720 O O . GLN A 1 92 ? -7.977 7.562 4.934 1.00 98.50 92 GLN A O 1
ATOM 725 N N . LEU A 1 93 ? -8.203 7.007 7.103 1.00 98.62 93 LEU A N 1
ATOM 726 C CA . LEU A 1 93 ? -7.284 5.872 7.044 1.00 98.62 93 LEU A CA 1
ATOM 727 C C . LEU A 1 93 ? -7.770 4.827 6.033 1.00 98.62 93 LEU A C 1
ATOM 729 O O . LEU A 1 93 ? -6.994 4.343 5.208 1.00 98.62 93 LEU A O 1
ATOM 733 N N . THR A 1 94 ? -9.075 4.556 6.020 1.00 98.56 94 THR A N 1
ATOM 734 C CA . THR A 1 94 ? -9.703 3.657 5.046 1.00 98.56 94 THR A CA 1
ATOM 735 C C . THR A 1 94 ? -9.577 4.185 3.615 1.00 98.56 94 THR A C 1
ATOM 737 O O . THR A 1 94 ? -9.287 3.416 2.696 1.00 98.56 94 THR A O 1
ATOM 740 N N . LYS A 1 95 ? -9.763 5.494 3.396 1.00 98.56 95 LYS A N 1
ATOM 741 C CA . LYS A 1 95 ? -9.585 6.132 2.079 1.00 98.56 95 LYS A CA 1
ATOM 742 C C . LYS A 1 95 ? -8.146 5.990 1.585 1.00 98.56 95 LYS A C 1
ATOM 744 O O . LYS A 1 95 ? -7.942 5.557 0.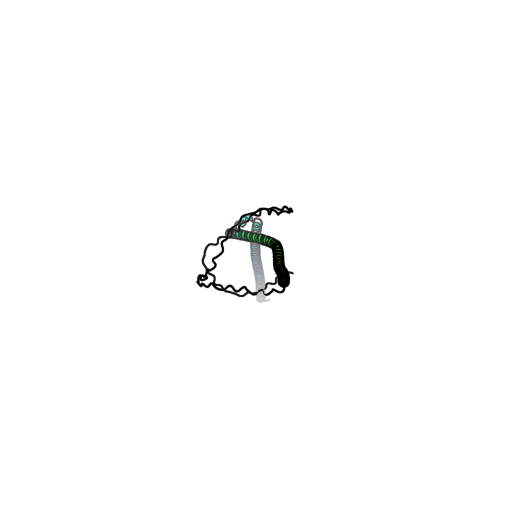451 1.00 98.56 95 LYS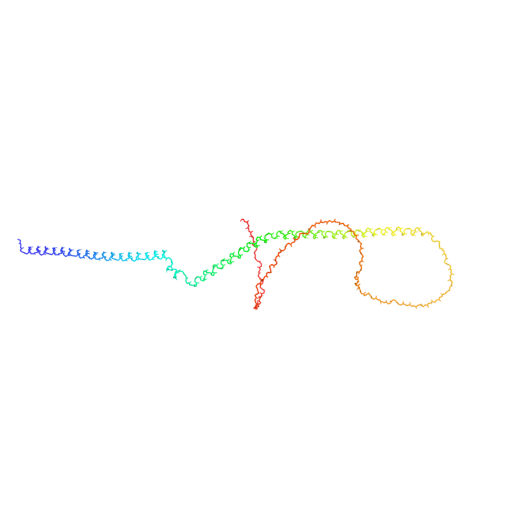 A O 1
ATOM 749 N N . VAL A 1 96 ? -7.162 6.294 2.433 1.00 98.69 96 VAL A N 1
ATOM 750 C CA . VAL A 1 96 ? -5.735 6.150 2.100 1.00 98.69 96 VAL A CA 1
ATOM 751 C C . VAL A 1 96 ? -5.391 4.690 1.821 1.00 98.69 96 VAL A C 1
ATOM 753 O O . VAL A 1 96 ? -4.751 4.410 0.814 1.00 98.69 96 VAL A O 1
ATOM 756 N N . HIS A 1 97 ? -5.869 3.750 2.639 1.00 98.69 97 HIS A N 1
ATOM 757 C CA . HIS A 1 97 ? -5.643 2.322 2.416 1.00 98.69 97 HIS A CA 1
ATOM 758 C C . HIS A 1 97 ? -6.193 1.863 1.060 1.00 98.69 97 HIS A C 1
ATOM 760 O O . HIS A 1 97 ? -5.467 1.273 0.264 1.00 98.69 97 HIS A O 1
ATOM 766 N N . LYS A 1 98 ? -7.449 2.205 0.744 1.00 98.69 98 LYS A N 1
ATOM 767 C CA . LYS A 1 98 ? -8.056 1.898 -0.561 1.00 98.69 98 LYS A CA 1
ATOM 768 C C . LYS A 1 98 ? -7.281 2.531 -1.717 1.00 98.69 98 LYS A C 1
ATOM 770 O O . LYS A 1 98 ? -7.174 1.924 -2.780 1.00 98.69 98 LYS A O 1
ATOM 775 N N . GLN A 1 99 ? -6.754 3.741 -1.538 1.00 98.69 99 GLN A N 1
ATOM 776 C CA . GLN A 1 99 ? -5.929 4.388 -2.554 1.00 98.69 99 GLN A CA 1
ATOM 777 C C . GLN A 1 99 ? -4.606 3.650 -2.756 1.00 98.69 99 GLN A C 1
ATOM 779 O O . GLN A 1 99 ? -4.311 3.268 -3.880 1.00 98.69 99 GLN A O 1
ATOM 784 N N . LEU A 1 100 ? -3.869 3.367 -1.682 1.00 98.75 100 LEU A N 1
ATOM 785 C CA . LEU A 1 100 ? -2.593 2.657 -1.750 1.00 98.75 100 LEU A CA 1
ATOM 786 C C . LEU A 1 100 ? -2.740 1.259 -2.349 1.00 98.75 100 LEU A C 1
ATOM 788 O O . LEU A 1 100 ? -1.880 0.843 -3.114 1.00 98.75 100 LEU A O 1
ATOM 792 N N . VAL A 1 101 ? -3.824 0.539 -2.046 1.00 98.81 101 VAL A N 1
ATOM 793 C CA . VAL A 1 101 ? -4.094 -0.775 -2.650 1.00 98.81 101 VAL A CA 1
ATOM 794 C C . VAL A 1 101 ? -4.301 -0.656 -4.163 1.00 98.81 101 VAL A C 1
ATOM 796 O O . VAL A 1 101 ? -3.751 -1.464 -4.912 1.00 98.81 101 VAL A O 1
ATOM 799 N N . ARG A 1 102 ? -5.043 0.362 -4.624 1.00 98.50 102 ARG A N 1
ATOM 800 C CA . ARG A 1 102 ? -5.234 0.633 -6.059 1.00 98.50 102 ARG A CA 1
ATOM 801 C C . ARG A 1 102 ? -3.925 1.034 -6.734 1.00 98.50 102 ARG A C 1
ATOM 803 O O . ARG A 1 102 ? -3.532 0.386 -7.695 1.00 98.50 102 ARG A O 1
ATOM 810 N N . ASP A 1 103 ? -3.208 2.002 -6.169 1.00 98.69 103 ASP A N 1
ATOM 811 C CA . ASP A 1 103 ? -1.919 2.461 -6.696 1.00 98.69 103 ASP A CA 1
ATOM 812 C C . ASP A 1 103 ? -0.905 1.312 -6.745 1.00 98.69 103 ASP A C 1
ATOM 814 O O . ASP A 1 103 ? -0.154 1.170 -7.705 1.00 98.69 103 ASP A O 1
ATOM 818 N N . ASN A 1 104 ? -0.900 0.436 -5.739 1.00 98.50 104 ASN A N 1
ATOM 819 C CA . ASN A 1 104 ? -0.027 -0.731 -5.724 1.00 98.50 104 ASN A CA 1
ATOM 820 C C . ASN A 1 104 ? -0.374 -1.723 -6.843 1.00 98.50 104 ASN A C 1
ATOM 822 O O . ASN A 1 104 ? 0.532 -2.256 -7.485 1.00 98.50 104 ASN A O 1
ATOM 826 N N . ALA A 1 105 ? -1.662 -1.955 -7.105 1.00 98.56 105 ALA A N 1
ATOM 827 C CA . ALA A 1 105 ? -2.103 -2.785 -8.223 1.00 98.56 105 ALA A CA 1
ATOM 828 C C . ALA A 1 105 ? -1.716 -2.168 -9.579 1.00 98.56 105 ALA A C 1
ATOM 830 O O . ALA A 1 105 ? -1.199 -2.876 -10.448 1.00 98.56 105 ALA A O 1
ATOM 831 N N . ASP A 1 106 ? -1.885 -0.854 -9.732 1.00 98.44 106 ASP A N 1
ATOM 832 C CA . ASP A 1 106 ? -1.512 -0.121 -10.943 1.00 98.44 106 ASP A CA 1
ATOM 833 C C . ASP A 1 106 ? 0.001 -0.192 -11.183 1.00 98.44 106 ASP A C 1
ATOM 835 O O . ASP A 1 106 ? 0.438 -0.603 -12.259 1.00 98.44 106 ASP A O 1
ATOM 839 N N . LEU A 1 107 ? 0.816 0.081 -10.159 1.00 98.56 107 LEU A N 1
ATOM 840 C CA . LEU A 1 107 ? 2.277 -0.015 -10.233 1.00 98.56 107 LEU A CA 1
ATOM 841 C C . LEU A 1 107 ? 2.747 -1.433 -10.575 1.00 98.56 107 LEU A C 1
ATOM 843 O O . LEU A 1 107 ? 3.635 -1.600 -11.415 1.00 98.56 107 LEU A O 1
ATOM 847 N N . ARG A 1 108 ? 2.128 -2.467 -9.987 1.00 98.56 108 ARG A N 1
ATOM 848 C CA . ARG A 1 108 ? 2.395 -3.875 -10.338 1.00 98.56 108 ARG A CA 1
ATOM 849 C C . ARG A 1 108 ? 2.101 -4.168 -11.809 1.00 98.56 108 ARG A C 1
ATOM 851 O O . ARG A 1 108 ? 2.802 -4.974 -12.415 1.00 98.56 108 ARG A O 1
ATOM 858 N N . CYS A 1 109 ? 1.106 -3.508 -12.397 1.00 98.25 109 CYS A N 1
ATOM 859 C CA . CYS A 1 109 ? 0.784 -3.638 -13.818 1.00 98.25 109 CYS A CA 1
ATOM 860 C C . CYS A 1 109 ? 1.680 -2.777 -14.724 1.00 98.25 109 CYS A C 1
ATOM 862 O O . CYS A 1 109 ? 1.928 -3.146 -15.876 1.00 98.25 109 CYS A O 1
ATOM 864 N N . GLU A 1 110 ? 2.157 -1.624 -14.253 1.00 98.31 110 GLU A N 1
ATOM 865 C CA . GLU A 1 110 ? 3.029 -0.725 -15.015 1.00 98.31 110 GLU A CA 1
ATOM 866 C C . GLU A 1 110 ? 4.478 -1.208 -15.082 1.00 98.31 110 GLU A C 1
ATOM 868 O O . GLU A 1 110 ? 5.095 -1.125 -16.149 1.00 98.31 110 GLU A O 1
ATOM 873 N N . LEU A 1 111 ? 5.002 -1.771 -13.991 1.00 98.38 111 LEU A N 1
ATOM 874 C CA . LEU A 1 111 ? 6.368 -2.287 -13.908 1.00 98.38 111 LEU A CA 1
ATOM 875 C C . LEU A 1 111 ? 6.734 -3.208 -15.095 1.00 98.38 111 LEU A C 1
ATOM 877 O O . LEU A 1 111 ? 7.662 -2.866 -15.836 1.00 98.38 111 LEU A O 1
ATOM 881 N N . PRO A 1 112 ? 5.987 -4.292 -15.405 1.00 97.88 112 PRO A N 1
ATOM 882 C CA . PRO A 1 112 ? 6.328 -5.172 -16.524 1.00 97.88 112 PRO A CA 1
ATOM 883 C C . PRO A 1 112 ? 6.243 -4.475 -17.891 1.00 97.88 112 PRO A C 1
ATOM 885 O O . PRO A 1 112 ? 6.928 -4.878 -18.836 1.00 97.88 112 PRO A O 1
ATOM 888 N N . LYS A 1 113 ? 5.427 -3.419 -18.035 1.00 98.12 113 LYS A N 1
ATOM 889 C CA . LYS A 1 113 ? 5.354 -2.630 -19.278 1.00 98.12 113 LYS A CA 1
ATOM 890 C C . LYS A 1 113 ? 6.625 -1.805 -19.466 1.00 98.12 113 LYS A C 1
ATOM 892 O O . LYS A 1 113 ? 7.185 -1.789 -20.564 1.00 98.12 113 LYS A O 1
ATOM 897 N N . LEU A 1 114 ? 7.090 -1.141 -18.407 1.00 98.50 114 LEU A N 1
ATOM 898 C CA . LEU A 1 114 ? 8.331 -0.367 -18.429 1.00 98.50 114 LEU A CA 1
ATOM 899 C C . LEU A 1 114 ? 9.547 -1.271 -18.639 1.00 98.50 114 LEU A C 1
ATOM 901 O O . LEU A 1 114 ? 10.388 -0.960 -19.482 1.00 98.50 114 LEU A O 1
ATOM 905 N N . GLU A 1 115 ? 9.594 -2.433 -17.989 1.00 98.50 115 GLU A N 1
ATOM 906 C CA . GLU A 1 115 ? 10.657 -3.415 -18.211 1.00 98.50 115 GLU A CA 1
ATOM 907 C C . GLU A 1 115 ? 10.715 -3.916 -19.661 1.00 98.50 115 GLU A C 1
ATOM 909 O O . GLU A 1 115 ? 11.795 -4.010 -20.243 1.00 98.50 115 GLU A O 1
ATOM 914 N N . LYS A 1 116 ? 9.566 -4.227 -20.282 1.00 98.69 116 LYS A N 1
ATOM 915 C CA . LYS A 1 116 ? 9.516 -4.637 -21.698 1.00 98.69 116 LYS A CA 1
ATOM 916 C C . LYS A 1 116 ? 10.040 -3.536 -22.620 1.00 98.69 116 LYS A C 1
ATOM 918 O O . LYS A 1 116 ? 10.804 -3.823 -23.540 1.00 98.69 116 LYS A O 1
ATOM 923 N N . ARG A 1 117 ? 9.667 -2.277 -22.362 1.00 98.50 117 ARG A N 1
ATOM 924 C CA . ARG A 1 117 ? 10.180 -1.120 -23.113 1.00 98.50 117 ARG A CA 1
ATOM 925 C C . ARG A 1 117 ? 11.690 -0.977 -22.946 1.00 98.50 117 ARG A C 1
ATOM 927 O O . ARG A 1 117 ? 12.375 -0.774 -23.945 1.00 98.50 117 ARG A O 1
ATOM 934 N N . LEU A 1 118 ? 12.198 -1.130 -21.723 1.00 98.62 118 LEU A N 1
ATOM 935 C CA . LEU A 1 118 ? 13.627 -1.058 -21.428 1.00 98.62 118 LEU A CA 1
ATOM 936 C C . LEU A 1 118 ? 14.402 -2.156 -22.167 1.00 98.62 118 LEU A C 1
ATOM 938 O O . LEU A 1 118 ? 15.351 -1.847 -22.887 1.00 98.62 118 LEU A O 1
ATOM 942 N N . ARG A 1 119 ? 13.943 -3.412 -22.094 1.00 98.56 119 ARG A N 1
ATOM 943 C CA . ARG A 1 119 ? 14.537 -4.535 -22.839 1.00 98.56 119 ARG A CA 1
ATOM 944 C C . ARG A 1 119 ? 14.566 -4.264 -24.347 1.00 98.56 119 ARG A C 1
ATOM 946 O O . ARG A 1 119 ? 15.614 -4.381 -24.969 1.00 98.56 119 ARG A O 1
ATOM 953 N N . ALA A 1 120 ? 13.464 -3.788 -24.930 1.00 98.69 120 ALA A N 1
ATOM 954 C CA . ALA A 1 120 ? 13.427 -3.426 -26.350 1.00 98.69 120 ALA A CA 1
ATOM 955 C C . ALA A 1 120 ? 14.393 -2.278 -26.708 1.00 98.69 120 ALA A C 1
ATOM 957 O O . ALA A 1 120 ? 14.965 -2.265 -27.798 1.00 98.69 120 ALA A O 1
ATOM 958 N N . THR A 1 121 ? 14.583 -1.298 -25.815 1.00 98.69 121 THR A N 1
ATOM 959 C CA . THR A 1 121 ? 15.577 -0.235 -26.033 1.00 98.69 121 THR A CA 1
ATOM 960 C C . THR A 1 121 ? 17.006 -0.751 -25.943 1.00 98.69 121 THR A C 1
ATOM 962 O O . THR A 1 121 ? 17.813 -0.367 -26.782 1.00 98.69 121 THR A O 1
ATOM 965 N N . MET A 1 122 ? 17.298 -1.650 -25.001 1.00 98.69 122 MET A N 1
ATOM 966 C CA . MET A 1 122 ? 18.612 -2.282 -24.864 1.00 98.69 122 MET A CA 1
ATOM 967 C C . MET A 1 122 ? 18.964 -3.096 -26.113 1.00 98.69 122 MET A C 1
ATOM 969 O O . MET A 1 122 ? 20.043 -2.915 -26.669 1.00 98.69 122 MET A O 1
ATOM 973 N N . GLU A 1 123 ? 18.029 -3.903 -26.624 1.00 98.69 123 GLU A N 1
ATOM 974 C CA . GLU A 1 123 ? 18.248 -4.669 -27.860 1.00 98.69 123 GLU A CA 1
ATOM 975 C C . GLU A 1 123 ? 18.465 -3.763 -29.076 1.00 98.69 123 GLU A C 1
ATOM 977 O O . GLU A 1 123 ? 19.350 -4.011 -29.894 1.00 98.69 123 GLU A O 1
ATOM 982 N N . ARG A 1 124 ? 17.719 -2.656 -29.180 1.00 98.62 124 ARG A N 1
ATOM 983 C CA . ARG A 1 124 ? 17.941 -1.673 -30.249 1.00 98.62 124 ARG A CA 1
ATOM 984 C C . ARG A 1 124 ? 19.329 -1.044 -30.160 1.00 98.62 124 ARG A C 1
ATOM 986 O O . ARG A 1 124 ? 19.979 -0.896 -31.188 1.00 98.62 124 ARG A O 1
ATOM 993 N N . VAL A 1 125 ? 19.775 -0.667 -28.961 1.00 98.75 125 VAL A N 1
ATOM 994 C CA . VAL A 1 125 ? 21.116 -0.101 -28.750 1.00 98.75 125 VAL A CA 1
ATOM 995 C C . VAL A 1 125 ? 22.182 -1.111 -29.165 1.00 98.75 125 VAL A C 1
ATOM 997 O O . VAL A 1 125 ? 23.033 -0.776 -29.980 1.00 98.75 125 VAL A O 1
ATOM 1000 N N . LYS A 1 126 ? 22.071 -2.366 -28.725 1.00 98.75 126 LYS A N 1
ATOM 1001 C CA . LYS A 1 126 ? 22.998 -3.440 -29.102 1.00 98.75 126 LYS A CA 1
ATOM 1002 C C . LYS A 1 126 ? 23.051 -3.679 -30.617 1.00 98.75 126 LYS A C 1
ATOM 1004 O O . LYS A 1 126 ? 24.131 -3.853 -31.187 1.00 98.75 126 LYS A O 1
ATOM 1009 N N . ALA A 1 127 ? 21.897 -3.660 -31.286 1.00 98.62 127 ALA A N 1
ATOM 1010 C CA . ALA A 1 127 ? 21.819 -3.774 -32.741 1.00 98.62 127 ALA A CA 1
ATOM 1011 C C . ALA A 1 127 ? 22.505 -2.589 -33.441 1.00 98.62 127 ALA A C 1
ATOM 1013 O O . ALA A 1 127 ? 23.258 -2.788 -34.391 1.00 98.62 127 ALA A O 1
ATOM 1014 N N . LEU A 1 128 ? 22.300 -1.364 -32.946 1.00 98.75 128 LEU A N 1
ATOM 1015 C CA . LEU A 1 128 ? 22.960 -0.166 -33.469 1.00 98.75 128 LEU A CA 1
ATOM 1016 C C . LEU A 1 128 ? 24.477 -0.187 -33.247 1.00 98.75 128 LEU A C 1
ATOM 1018 O O . LEU A 1 128 ? 25.226 0.178 -34.148 1.00 98.75 128 LEU A O 1
ATOM 1022 N N . GLU A 1 129 ? 24.942 -0.633 -32.082 1.00 98.69 129 GLU A N 1
ATOM 1023 C CA . GLU A 1 129 ? 26.370 -0.788 -31.783 1.00 98.69 129 GLU A CA 1
ATOM 1024 C C . GLU A 1 129 ? 27.029 -1.809 -32.711 1.00 98.69 129 GLU A C 1
ATOM 1026 O O . GLU A 1 129 ? 28.124 -1.572 -33.225 1.00 98.69 129 GLU A O 1
ATOM 1031 N N . THR A 1 130 ? 26.330 -2.914 -32.978 1.00 98.62 130 THR A N 1
ATOM 1032 C CA . THR A 1 130 ? 26.787 -3.957 -33.899 1.00 98.62 130 THR A CA 1
ATOM 1033 C C . THR A 1 130 ? 26.837 -3.424 -35.329 1.00 98.62 130 THR A C 1
ATOM 1035 O O . THR A 1 130 ? 27.889 -3.494 -35.960 1.00 98.62 130 THR A O 1
ATOM 1038 N N . ALA A 1 131 ? 25.768 -2.780 -35.808 1.00 98.56 131 ALA A N 1
ATOM 1039 C CA . ALA A 1 131 ? 25.734 -2.160 -37.132 1.00 98.56 131 ALA A CA 1
ATOM 1040 C C . ALA A 1 131 ? 26.827 -1.089 -37.300 1.00 98.56 131 ALA A C 1
ATOM 1042 O O . ALA A 1 131 ? 27.460 -0.997 -38.349 1.00 98.56 131 ALA A O 1
ATOM 1043 N N . LEU A 1 132 ? 27.101 -0.296 -36.259 1.00 98.69 132 LEU A N 1
ATOM 1044 C CA . LEU A 1 132 ? 28.170 0.702 -36.278 1.00 98.69 132 LEU A CA 1
ATOM 1045 C C . LEU A 1 132 ? 29.554 0.049 -36.357 1.00 98.69 132 LEU A C 1
ATOM 1047 O O . LEU A 1 132 ? 30.423 0.534 -37.087 1.00 98.69 132 LEU A O 1
ATOM 1051 N N . LYS A 1 133 ? 29.774 -1.031 -35.603 1.00 98.50 133 LYS A N 1
ATOM 1052 C CA . LYS A 1 133 ? 31.020 -1.800 -35.649 1.00 98.50 133 LYS A CA 1
ATOM 1053 C C . LYS A 1 133 ? 31.225 -2.413 -37.036 1.00 98.50 133 LYS A C 1
ATOM 1055 O O . LYS A 1 133 ? 32.277 -2.200 -37.632 1.00 98.50 133 LYS A O 1
ATOM 1060 N N . GLU A 1 134 ? 30.206 -3.067 -37.585 1.00 98.44 134 GLU A N 1
ATOM 1061 C CA . GLU A 1 134 ? 30.233 -3.658 -38.927 1.00 98.44 134 GLU A CA 1
ATOM 1062 C C . GLU A 1 134 ? 30.453 -2.610 -40.021 1.00 98.44 134 GLU A C 1
ATOM 1064 O O . GLU A 1 134 ? 31.252 -2.835 -40.929 1.00 98.44 134 GLU A O 1
ATOM 1069 N N . ALA A 1 135 ? 29.817 -1.438 -39.922 1.00 98.44 135 ALA A N 1
ATOM 1070 C CA . ALA A 1 135 ? 30.017 -0.340 -40.865 1.00 98.44 135 ALA A CA 1
ATOM 1071 C C . ALA A 1 135 ? 31.460 0.191 -40.829 1.00 98.44 135 ALA A C 1
ATOM 1073 O O . ALA A 1 135 ? 32.065 0.416 -41.879 1.00 98.44 135 ALA A O 1
ATOM 1074 N N . LYS A 1 136 ? 32.048 0.345 -39.633 1.00 98.38 136 LYS A N 1
ATOM 1075 C CA . LYS A 1 136 ? 33.460 0.737 -39.474 1.00 98.38 136 LYS A CA 1
ATOM 1076 C C . LYS A 1 136 ? 34.404 -0.318 -40.048 1.00 98.38 136 LYS A C 1
ATOM 1078 O O . LYS A 1 136 ? 35.340 0.023 -40.771 1.00 98.38 136 LYS A O 1
ATOM 1083 N N . GLU A 1 137 ? 34.159 -1.591 -39.756 1.00 98.19 137 GLU A N 1
ATOM 1084 C CA . GLU A 1 137 ? 34.944 -2.708 -40.289 1.00 98.19 137 GLU A CA 1
ATOM 1085 C C . GLU A 1 137 ? 34.788 -2.846 -41.811 1.00 98.19 137 GLU A C 1
ATOM 1087 O O . GLU A 1 137 ? 35.759 -3.146 -42.506 1.00 98.19 137 GLU A O 1
ATOM 1092 N N . GLY A 1 138 ? 33.595 -2.591 -42.349 1.00 97.62 138 GLY A N 1
ATOM 1093 C CA . GLY A 1 138 ? 33.316 -2.497 -43.783 1.00 97.62 138 GLY A CA 1
ATOM 1094 C C . GLY A 1 138 ? 34.138 -1.395 -44.447 1.00 97.62 138 GLY A C 1
ATOM 1095 O O . GLY A 1 138 ? 34.960 -1.689 -45.311 1.00 97.62 138 GLY A O 1
ATOM 1096 N N . ALA A 1 139 ? 34.034 -0.158 -43.956 1.00 98.12 139 ALA A N 1
ATOM 1097 C CA . ALA A 1 139 ? 34.786 0.980 -44.490 1.00 98.12 139 ALA A CA 1
ATOM 1098 C C . ALA A 1 139 ? 36.312 0.773 -44.419 1.00 98.12 139 ALA A C 1
ATOM 1100 O O . ALA A 1 139 ? 37.044 1.113 -45.352 1.00 98.12 139 ALA A O 1
ATOM 1101 N N . MET A 1 140 ? 36.814 0.173 -43.334 1.00 98.06 140 MET A N 1
ATOM 1102 C CA . MET A 1 140 ? 38.233 -0.173 -43.206 1.00 98.06 140 MET A CA 1
ATOM 1103 C C . MET A 1 140 ? 38.663 -1.258 -44.204 1.00 98.06 140 MET A C 1
ATOM 1105 O O . MET A 1 140 ? 39.770 -1.176 -44.745 1.00 98.06 140 MET A O 1
ATOM 1109 N N . ARG A 1 141 ? 37.817 -2.262 -44.477 1.00 98.06 141 ARG A N 1
ATOM 1110 C CA . ARG A 1 141 ? 38.071 -3.280 -45.513 1.00 98.06 141 ARG A CA 1
ATOM 1111 C C . ARG A 1 141 ? 38.071 -2.670 -46.913 1.00 98.06 141 ARG A C 1
ATOM 1113 O O . ARG A 1 141 ? 38.979 -2.974 -47.687 1.00 98.06 141 ARG A O 1
ATOM 1120 N N . ASP A 1 142 ? 37.132 -1.781 -47.213 1.00 97.50 142 ASP A N 1
ATOM 1121 C CA . ASP A 1 142 ? 37.050 -1.104 -48.511 1.00 97.50 142 ASP A CA 1
ATOM 1122 C C . ASP A 1 142 ? 38.262 -0.206 -48.751 1.00 97.50 142 ASP A C 1
ATOM 1124 O O . ASP A 1 142 ? 38.885 -0.280 -49.809 1.00 97.50 142 ASP A O 1
ATOM 1128 N N . ARG A 1 143 ? 38.691 0.553 -47.733 1.00 97.75 143 ARG A N 1
ATOM 1129 C CA . ARG A 1 143 ? 39.933 1.336 -47.791 1.00 97.75 143 ARG A CA 1
ATOM 1130 C C . ARG A 1 143 ? 41.147 0.457 -48.100 1.00 97.75 143 ARG A C 1
ATOM 1132 O O . ARG A 1 143 ? 41.976 0.846 -48.919 1.00 97.75 143 ARG A O 1
ATOM 1139 N N . LYS A 1 144 ? 41.261 -0.721 -47.472 1.00 97.94 144 LYS A N 1
ATOM 1140 C CA . LYS A 1 144 ? 42.353 -1.675 -47.748 1.00 97.94 144 LYS A CA 1
ATOM 1141 C C . LYS A 1 144 ? 42.297 -2.213 -49.181 1.00 97.94 144 LYS A C 1
ATOM 1143 O O . LYS A 1 144 ? 43.331 -2.250 -49.840 1.00 97.94 144 LYS A O 1
ATOM 1148 N N . ARG A 1 145 ? 41.112 -2.595 -49.676 1.00 97.81 145 ARG A N 1
ATOM 1149 C CA . ARG A 1 145 ? 40.924 -3.059 -51.065 1.00 97.81 145 ARG A CA 1
ATOM 1150 C C . ARG A 1 145 ? 41.287 -1.975 -52.073 1.00 97.81 145 ARG A C 1
ATOM 1152 O O . ARG A 1 145 ? 42.030 -2.244 -53.009 1.00 97.81 145 ARG A O 1
ATOM 1159 N N . TYR A 1 146 ? 40.804 -0.755 -51.849 1.00 98.12 146 TYR A N 1
ATOM 1160 C CA . TYR A 1 146 ? 41.120 0.393 -52.690 1.00 98.12 146 TYR A CA 1
ATOM 1161 C C . TYR A 1 146 ? 42.625 0.669 -52.717 1.00 98.12 146 TYR A C 1
ATOM 1163 O O . TYR A 1 146 ? 43.201 0.826 -53.788 1.00 98.12 146 TYR A O 1
ATOM 1171 N N . GLN A 1 147 ? 43.280 0.668 -51.552 1.00 97.50 147 GLN A N 1
ATOM 1172 C CA . GLN A 1 147 ? 44.723 0.875 -51.461 1.00 97.50 147 GLN A CA 1
ATOM 1173 C C . GLN A 1 147 ? 45.504 -0.189 -52.248 1.00 97.50 147 GLN A C 1
ATOM 1175 O O . GLN A 1 147 ? 46.384 0.161 -53.029 1.00 97.50 147 GLN A O 1
ATOM 1180 N N . PHE A 1 148 ? 45.141 -1.466 -52.093 1.00 97.69 148 PHE A N 1
ATOM 1181 C CA . PHE A 1 148 ? 45.762 -2.567 -52.831 1.00 97.69 148 PHE A CA 1
ATOM 1182 C C . PHE A 1 148 ? 45.612 -2.404 -54.349 1.00 97.69 148 PHE A C 1
ATOM 1184 O O . PHE A 1 148 ? 46.581 -2.554 -55.088 1.00 97.69 148 PHE A O 1
ATOM 1191 N N . GLU A 1 149 ? 44.415 -2.049 -54.816 1.00 97.38 149 GLU A N 1
ATOM 1192 C CA . GLU A 1 149 ? 44.148 -1.835 -56.239 1.00 97.38 149 GLU A CA 1
ATOM 1193 C C . GLU A 1 149 ? 44.943 -0.644 -56.796 1.00 97.38 149 GLU A C 1
ATOM 1195 O O . GLU A 1 149 ? 45.548 -0.735 -57.863 1.00 97.38 149 GLU A O 1
ATOM 1200 N N . VAL A 1 150 ? 45.017 0.454 -56.039 1.00 97.69 150 VAL A N 1
ATOM 1201 C CA . VAL A 1 150 ? 45.836 1.621 -56.387 1.00 97.69 150 VAL A CA 1
ATOM 1202 C C . VAL A 1 150 ? 47.313 1.248 -56.499 1.00 97.69 150 VAL A C 1
ATOM 1204 O O . VAL A 1 150 ? 47.969 1.664 -57.454 1.00 97.69 150 VAL A O 1
ATOM 1207 N N . ASP A 1 151 ? 47.854 0.477 -55.557 1.00 96.25 151 ASP A N 1
ATOM 1208 C CA . ASP A 1 151 ? 49.267 0.091 -55.578 1.00 96.25 151 ASP A CA 1
ATOM 1209 C C . ASP A 1 151 ? 49.569 -0.902 -56.710 1.00 96.25 151 ASP A C 1
ATOM 1211 O O . ASP A 1 151 ? 50.549 -0.708 -57.432 1.00 96.25 151 ASP A O 1
ATOM 1215 N N . ARG A 1 152 ? 48.661 -1.848 -56.987 1.00 97.31 152 ARG A N 1
ATOM 1216 C CA . ARG A 1 152 ? 48.710 -2.716 -58.176 1.00 97.31 152 ARG A CA 1
ATOM 1217 C C . ARG A 1 152 ? 48.771 -1.904 -59.472 1.00 97.31 152 ARG A C 1
ATOM 1219 O O . ARG A 1 152 ? 49.588 -2.181 -60.352 1.00 97.31 152 ARG A O 1
ATOM 1226 N N . ILE A 1 153 ? 47.932 -0.873 -59.593 1.00 96.31 153 ILE A N 1
ATOM 1227 C CA . ILE A 1 153 ? 47.929 0.022 -60.758 1.00 96.31 153 ILE A CA 1
ATOM 1228 C C . ILE A 1 153 ? 49.236 0.820 -60.830 1.00 96.31 153 ILE A C 1
ATOM 1230 O O . ILE A 1 153 ? 49.839 0.893 -61.901 1.00 96.31 153 ILE A O 1
ATOM 1234 N N . LYS A 1 154 ? 49.711 1.400 -59.719 1.00 96.56 154 LYS A N 1
ATOM 1235 C CA . LYS A 1 154 ? 50.991 2.131 -59.679 1.00 96.56 154 LYS A CA 1
ATOM 1236 C C . LYS A 1 154 ? 52.158 1.254 -60.132 1.00 96.56 154 LYS A C 1
ATOM 1238 O O . LYS A 1 154 ? 53.018 1.737 -60.866 1.00 96.56 154 LYS A O 1
ATOM 1243 N N . GLU A 1 155 ? 52.197 -0.011 -59.718 1.00 94.50 155 GLU A N 1
ATOM 1244 C CA . GLU A 1 155 ? 53.218 -0.973 -60.145 1.00 94.50 155 GLU A CA 1
ATOM 1245 C C . GLU A 1 155 ? 53.125 -1.276 -61.640 1.00 94.50 155 GLU A C 1
ATOM 1247 O O . GLU A 1 155 ? 54.134 -1.185 -62.341 1.00 94.50 155 GLU A O 1
ATOM 1252 N N . ALA A 1 156 ? 51.921 -1.528 -62.158 1.00 93.19 156 ALA A N 1
ATOM 1253 C CA . ALA A 1 156 ? 51.704 -1.736 -63.588 1.00 93.19 156 ALA A CA 1
ATOM 1254 C C . ALA A 1 156 ? 52.116 -0.510 -64.427 1.00 93.19 156 ALA A C 1
ATOM 1256 O O . ALA A 1 156 ? 52.744 -0.652 -65.478 1.00 93.19 156 ALA A O 1
ATOM 1257 N N . VAL A 1 157 ? 51.811 0.706 -63.959 1.00 93.81 157 VAL A N 1
ATOM 1258 C CA . VAL A 1 157 ? 52.227 1.962 -64.606 1.00 93.81 157 VAL A CA 1
ATOM 1259 C C . VAL A 1 157 ? 53.745 2.135 -64.545 1.00 93.81 157 VAL A C 1
ATOM 1261 O O . VAL A 1 157 ? 54.352 2.483 -65.557 1.00 93.81 157 VAL A O 1
ATOM 1264 N N . ARG A 1 158 ? 54.388 1.859 -63.401 1.00 92.69 158 ARG A N 1
ATOM 1265 C CA . ARG A 1 158 ? 55.853 1.919 -63.257 1.00 92.69 158 ARG A CA 1
ATOM 1266 C C . ARG A 1 158 ? 56.543 0.937 -64.202 1.00 92.69 158 ARG A C 1
ATOM 1268 O O . ARG A 1 158 ? 57.479 1.335 -64.889 1.00 92.69 158 ARG A O 1
ATOM 1275 N N . ALA A 1 159 ? 56.059 -0.303 -64.276 1.00 87.75 159 ALA A N 1
ATOM 1276 C CA . ALA A 1 159 ? 56.575 -1.324 -65.184 1.00 87.75 159 ALA A CA 1
ATOM 1277 C C . ALA A 1 159 ? 56.425 -0.902 -66.655 1.00 87.75 159 ALA A C 1
ATOM 1279 O O . ALA A 1 159 ? 57.389 -0.980 -67.411 1.00 87.75 159 ALA A O 1
ATOM 1280 N N . LYS A 1 160 ? 55.261 -0.363 -67.053 1.00 86.00 160 LYS A N 1
ATOM 1281 C CA . LYS A 1 160 ? 55.047 0.180 -68.408 1.00 86.00 160 LYS A CA 1
ATOM 1282 C C . LYS A 1 160 ? 55.942 1.383 -68.716 1.00 86.00 160 LYS A C 1
ATOM 1284 O O . LYS A 1 160 ? 56.486 1.466 -69.813 1.00 86.00 160 LYS A O 1
ATOM 1289 N N . ASN A 1 161 ? 56.130 2.296 -67.764 1.00 83.88 161 ASN A N 1
ATOM 1290 C CA . ASN A 1 161 ? 57.023 3.445 -67.931 1.00 83.88 161 ASN A CA 1
ATOM 1291 C C . ASN A 1 161 ? 58.491 3.015 -68.050 1.00 83.88 161 ASN A C 1
ATOM 1293 O O . ASN A 1 161 ? 59.221 3.588 -68.855 1.00 83.88 161 ASN A O 1
ATOM 1297 N N . LEU A 1 162 ? 58.915 1.998 -67.294 1.00 77.62 162 LEU A N 1
ATOM 1298 C CA . LEU A 1 162 ? 60.260 1.433 -67.390 1.00 77.62 162 LEU A CA 1
ATOM 1299 C C . LEU A 1 162 ? 60.460 0.683 -68.716 1.00 77.62 162 LEU A C 1
ATOM 1301 O O . LEU A 1 162 ? 61.486 0.864 -69.356 1.00 77.62 162 LEU A O 1
ATOM 1305 N N . ALA A 1 163 ? 59.454 -0.064 -69.180 1.00 71.81 163 ALA A N 1
ATOM 1306 C CA . ALA A 1 163 ? 59.478 -0.744 -70.477 1.00 71.81 163 ALA A CA 1
ATOM 1307 C C . ALA A 1 163 ? 59.478 0.231 -71.671 1.00 71.81 163 ALA A C 1
ATOM 1309 O O . ALA A 1 163 ? 60.072 -0.054 -72.706 1.00 71.81 163 ALA A O 1
ATOM 1310 N N . ARG A 1 164 ? 58.842 1.405 -71.536 1.00 65.50 164 ARG A N 1
ATOM 1311 C CA . ARG A 1 164 ? 58.862 2.469 -72.558 1.00 65.50 164 ARG A CA 1
ATOM 1312 C C . ARG A 1 164 ? 60.171 3.264 -72.553 1.00 65.50 164 ARG A C 1
ATOM 1314 O O . ARG A 1 164 ? 60.513 3.897 -73.550 1.00 65.50 164 ARG A O 1
ATOM 1321 N N . ARG A 1 165 ? 60.927 3.207 -71.455 1.00 58.75 165 ARG A N 1
ATOM 1322 C CA . ARG A 1 165 ? 62.290 3.725 -71.343 1.00 58.75 165 ARG A CA 1
ATOM 1323 C C . ARG A 1 165 ? 63.266 2.660 -71.864 1.00 58.75 165 ARG A C 1
ATOM 1325 O O . ARG A 1 165 ? 64.068 2.116 -71.116 1.00 58.75 165 ARG A O 1
ATOM 1332 N N . GLY A 1 166 ? 63.164 2.350 -73.160 1.00 63.44 166 GLY A N 1
ATOM 1333 C CA . GLY A 1 166 ? 64.209 1.610 -73.878 1.00 63.44 166 GLY A CA 1
ATOM 1334 C C . GLY A 1 166 ? 65.564 2.334 -73.779 1.00 63.44 166 GLY A C 1
ATOM 1335 O O . GLY A 1 166 ? 65.587 3.483 -73.324 1.00 63.44 166 GLY A O 1
ATOM 1336 N N . PRO A 1 167 ? 66.687 1.695 -74.172 1.00 58.84 167 PRO A N 1
ATOM 1337 C CA . PRO A 1 167 ? 68.035 2.237 -74.005 1.00 58.84 167 PRO A CA 1
ATOM 1338 C C . PRO A 1 167 ? 68.088 3.690 -74.472 1.00 58.84 167 PRO A C 1
ATOM 1340 O O . PRO A 1 167 ? 67.950 3.987 -75.657 1.00 58.84 167 PRO A O 1
ATOM 1343 N N . GLN A 1 168 ? 68.202 4.612 -73.518 1.00 57.56 168 GLN A N 1
ATOM 1344 C CA . GLN A 1 168 ? 68.275 6.029 -73.817 1.00 57.56 168 GLN A CA 1
ATOM 1345 C C . GLN A 1 168 ? 69.608 6.230 -74.538 1.00 57.56 168 GLN A C 1
ATOM 1347 O O . GLN A 1 168 ? 70.661 6.120 -73.911 1.00 57.56 168 GLN A O 1
ATOM 1352 N N . ALA A 1 169 ? 69.578 6.469 -75.852 1.00 56.78 169 ALA A N 1
ATOM 1353 C CA . ALA A 1 169 ? 70.763 6.909 -76.571 1.00 56.78 169 ALA A CA 1
ATOM 1354 C C . ALA A 1 169 ? 71.302 8.143 -75.835 1.00 56.78 169 ALA A C 1
ATOM 1356 O O . ALA A 1 169 ? 70.587 9.140 -75.679 1.00 56.78 169 ALA A O 1
ATOM 1357 N N . GLN A 1 170 ? 72.526 8.053 -75.309 1.00 57.75 170 GLN A N 1
ATOM 1358 C CA . GLN A 1 170 ? 73.215 9.197 -74.729 1.00 57.75 170 GLN A CA 1
ATOM 1359 C C . GLN A 1 170 ? 73.558 10.161 -75.864 1.00 57.75 170 GLN A C 1
ATOM 1361 O O . GLN A 1 170 ? 74.630 10.103 -76.456 1.00 57.75 170 GLN A O 1
ATOM 1366 N N . ILE A 1 171 ? 72.614 11.040 -76.192 1.00 54.00 171 ILE A N 1
ATOM 1367 C CA . ILE A 1 171 ? 72.878 12.195 -77.040 1.00 54.00 171 ILE A CA 1
ATOM 1368 C C . ILE A 1 171 ? 73.759 13.128 -76.211 1.00 54.00 171 ILE A C 1
ATOM 1370 O O . ILE A 1 171 ? 73.312 13.718 -75.222 1.00 54.00 171 ILE A O 1
ATOM 1374 N N . ALA A 1 172 ? 75.035 13.200 -76.584 1.00 54.59 172 ALA A N 1
ATOM 1375 C CA . ALA A 1 172 ? 75.985 14.153 -76.039 1.00 54.59 172 ALA A CA 1
ATOM 1376 C C . ALA A 1 172 ? 75.398 15.573 -76.125 1.00 54.59 172 ALA A C 1
ATOM 1378 O O . ALA A 1 172 ? 74.872 15.992 -77.157 1.00 54.59 172 ALA A O 1
ATOM 1379 N N . LYS A 1 173 ? 75.459 16.302 -75.009 1.00 55.72 173 LYS A N 1
ATOM 1380 C CA . LYS A 1 173 ? 74.988 17.688 -74.898 1.00 55.72 173 LYS A CA 1
ATOM 1381 C C . LYS A 1 173 ? 75.743 18.567 -75.911 1.00 55.72 173 LYS A C 1
ATOM 1383 O O . LYS A 1 173 ? 76.974 18.565 -75.860 1.00 55.72 173 LYS A O 1
ATOM 1388 N N . PRO A 1 174 ? 75.074 19.372 -76.758 1.00 58.34 174 PRO A N 1
ATOM 1389 C CA . PRO A 1 174 ? 75.759 20.434 -77.478 1.00 58.34 174 PRO A CA 1
ATOM 1390 C C . PRO A 1 174 ? 76.250 21.469 -76.465 1.00 58.34 174 PRO A C 1
ATOM 1392 O O . PRO A 1 174 ? 75.478 22.004 -75.666 1.00 58.34 174 PRO A O 1
ATOM 1395 N N . ILE A 1 175 ? 77.554 21.717 -76.489 1.00 50.12 175 ILE A N 1
ATOM 1396 C CA . ILE A 1 175 ? 78.234 22.742 -75.706 1.00 50.12 175 ILE A CA 1
ATOM 1397 C C . ILE A 1 175 ? 77.688 24.098 -76.161 1.00 50.12 175 ILE A C 1
ATOM 1399 O O . ILE A 1 175 ? 77.993 24.544 -77.265 1.00 50.12 175 ILE A O 1
ATOM 1403 N N . ARG A 1 176 ? 76.893 24.771 -75.324 1.00 51.91 176 ARG A N 1
ATOM 1404 C CA . ARG A 1 176 ? 76.664 26.211 -75.478 1.00 51.91 176 ARG A CA 1
ATOM 1405 C C . ARG A 1 176 ? 77.492 26.954 -74.445 1.00 51.91 176 ARG A C 1
ATOM 1407 O O . ARG A 1 176 ? 77.205 26.919 -73.252 1.00 51.91 176 ARG A O 1
ATOM 1414 N N . ALA A 1 177 ? 78.536 27.596 -74.950 1.00 44.66 177 ALA A N 1
ATOM 1415 C CA . ALA A 1 177 ? 79.336 28.575 -74.245 1.00 44.66 177 ALA A CA 1
ATOM 1416 C C . ALA A 1 177 ? 78.511 29.833 -73.917 1.00 44.66 177 ALA A C 1
ATOM 1418 O O . ALA A 1 177 ? 77.739 30.301 -74.752 1.00 44.66 177 ALA A O 1
ATOM 1419 N N . GLY A 1 178 ? 78.755 30.388 -72.725 1.00 44.22 178 GLY A N 1
ATOM 1420 C CA . GLY A 1 178 ? 78.674 31.823 -72.437 1.00 44.22 178 GLY A CA 1
ATOM 1421 C C . GLY A 1 178 ? 77.300 32.409 -72.099 1.00 44.22 178 GLY A C 1
ATOM 1422 O O . GLY A 1 178 ? 76.436 32.529 -72.959 1.00 44.22 178 GLY A O 1
ATOM 1423 N N . GLY A 1 179 ? 77.153 32.887 -70.858 1.00 42.06 179 GLY A N 1
ATOM 1424 C CA . GLY A 1 179 ? 76.102 33.835 -70.475 1.00 42.06 179 GLY A CA 1
ATOM 1425 C C . GLY A 1 179 ? 75.782 33.818 -68.982 1.00 42.06 179 GLY A C 1
ATOM 1426 O O . GLY A 1 179 ? 74.769 33.257 -68.583 1.00 42.06 179 GLY A O 1
ATOM 1427 N N . GLY A 1 180 ? 76.653 34.391 -68.147 1.00 42.06 180 GLY A N 1
ATOM 1428 C CA . GLY A 1 180 ? 76.386 34.571 -66.718 1.00 42.06 180 GLY A CA 1
ATOM 1429 C C . GLY A 1 180 ? 75.626 35.866 -66.420 1.00 42.06 180 GLY A C 1
ATOM 1430 O O . GLY A 1 180 ? 75.958 36.904 -66.983 1.00 42.06 180 GLY A O 1
ATOM 1431 N N . HIS A 1 181 ? 74.677 35.818 -65.480 1.00 38.19 181 HIS A N 1
ATOM 1432 C CA . HIS A 1 181 ? 74.482 36.883 -64.491 1.00 38.19 181 HIS A CA 1
ATOM 1433 C C . HIS A 1 181 ? 73.702 36.365 -63.272 1.00 38.19 181 HIS A C 1
ATOM 1435 O O . HIS A 1 181 ? 72.691 35.678 -63.407 1.00 38.19 181 HIS A O 1
ATOM 1441 N N . LEU A 1 182 ? 74.212 36.693 -62.086 1.00 44.25 182 LEU A N 1
ATOM 1442 C CA . LEU A 1 182 ? 73.608 36.480 -60.772 1.00 44.25 182 LEU A CA 1
ATOM 1443 C C . LEU A 1 182 ? 72.712 37.677 -60.424 1.00 44.25 182 LEU A C 1
ATOM 1445 O O . LEU A 1 182 ? 73.145 38.801 -60.643 1.00 44.25 182 LEU A O 1
ATOM 1449 N N . VAL A 1 183 ? 71.542 37.440 -59.817 1.00 42.88 183 VAL A N 1
ATOM 1450 C CA . VAL A 1 183 ? 70.925 38.249 -58.733 1.00 42.88 183 VAL A CA 1
ATOM 1451 C C . VAL A 1 183 ? 69.661 37.495 -58.268 1.00 42.88 183 VAL A C 1
ATOM 1453 O O . VAL A 1 183 ? 68.772 37.211 -59.060 1.00 42.88 183 VAL A O 1
ATOM 1456 N N . SER A 1 184 ? 69.695 36.794 -57.131 1.00 38.16 1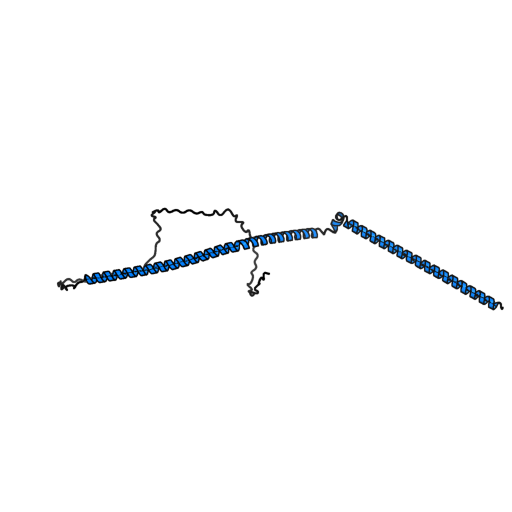84 SER A N 1
ATOM 1457 C CA . SER A 1 184 ? 69.305 37.241 -55.780 1.00 38.16 184 SER A CA 1
ATOM 1458 C C . SER A 1 184 ? 67.917 37.893 -55.695 1.00 38.16 184 SER A C 1
ATOM 1460 O O . SER A 1 184 ? 67.728 39.025 -56.124 1.00 38.16 184 SER A O 1
ATOM 1462 N N . GLY A 1 185 ? 66.958 37.198 -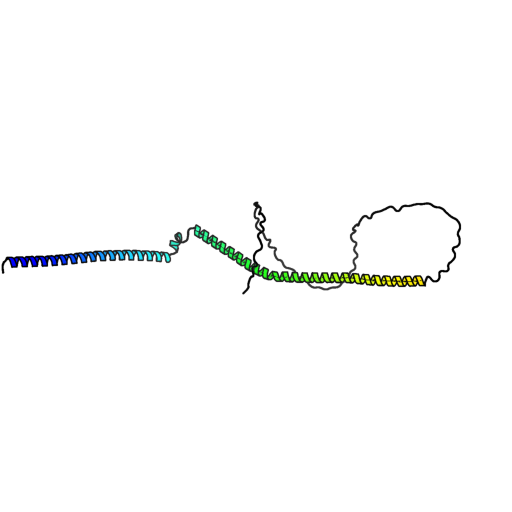55.074 1.00 36.03 185 GLY A N 1
ATOM 1463 C CA . GLY A 1 185 ? 65.690 37.797 -54.661 1.00 36.03 185 GLY A CA 1
ATOM 1464 C C . GLY A 1 185 ? 64.688 36.795 -54.082 1.00 36.03 185 GLY A C 1
ATOM 1465 O O . GLY A 1 185 ? 64.181 35.947 -54.806 1.00 36.03 185 GLY A O 1
ATOM 1466 N N . GLY A 1 186 ? 64.359 36.951 -52.795 1.00 36.84 186 GLY A N 1
ATOM 1467 C CA . GLY A 1 186 ? 63.062 36.540 -52.239 1.00 36.84 186 GLY A CA 1
ATOM 1468 C C . GLY A 1 186 ? 63.088 35.445 -51.169 1.00 36.84 186 GLY A C 1
ATOM 1469 O O . GLY A 1 186 ? 63.038 34.260 -51.476 1.00 36.84 186 GLY A O 1
ATOM 1470 N N . ALA A 1 187 ? 63.093 35.856 -49.899 1.00 45.41 187 ALA A N 1
ATOM 1471 C CA . ALA A 1 187 ? 62.841 35.015 -48.727 1.00 45.41 187 ALA A CA 1
ATOM 1472 C C . ALA A 1 187 ? 61.428 34.384 -48.734 1.00 45.41 187 ALA A C 1
ATOM 1474 O O . ALA A 1 187 ? 60.493 35.034 -49.206 1.00 45.41 187 ALA A O 1
ATOM 1475 N N . PRO A 1 188 ? 61.199 33.200 -48.125 1.00 48.53 188 PRO A N 1
ATOM 1476 C CA . PRO A 1 188 ? 59.852 32.761 -47.798 1.00 48.53 188 PRO A CA 1
ATOM 1477 C C . PRO A 1 188 ? 59.485 33.237 -46.386 1.00 48.53 188 PRO A C 1
ATOM 1479 O O . PRO A 1 188 ? 60.005 32.758 -45.378 1.00 48.53 188 PRO A O 1
ATOM 1482 N N . GLY A 1 189 ? 58.583 34.216 -46.333 1.00 41.59 189 GLY A N 1
ATOM 1483 C CA . GLY A 1 189 ? 57.934 34.671 -45.111 1.00 41.59 189 GLY A CA 1
ATOM 1484 C C . GLY A 1 189 ? 56.944 33.637 -44.572 1.00 41.59 189 GLY A C 1
ATOM 1485 O O . GLY A 1 189 ? 56.145 33.055 -45.302 1.00 41.59 189 GLY A O 1
ATOM 1486 N N . VAL A 1 190 ? 57.016 33.448 -43.260 1.00 47.03 190 VAL A N 1
ATOM 1487 C CA . VAL A 1 190 ? 56.070 32.741 -42.394 1.00 47.03 190 VAL A CA 1
ATOM 1488 C C . VAL A 1 190 ? 54.655 33.309 -42.550 1.00 47.03 190 VAL A C 1
ATOM 1490 O O . VAL A 1 190 ? 54.457 34.504 -42.350 1.00 47.03 190 VAL A O 1
ATOM 1493 N N . VAL A 1 191 ? 53.654 32.451 -42.784 1.00 46.69 191 VAL A N 1
ATOM 1494 C CA . VAL A 1 191 ? 52.239 32.775 -42.524 1.00 46.69 191 VAL A CA 1
ATOM 1495 C C . VAL A 1 191 ? 51.547 31.592 -41.834 1.00 46.69 191 VAL A C 1
ATOM 1497 O O . VAL A 1 191 ? 51.522 30.471 -42.338 1.00 46.69 191 VAL A O 1
ATOM 1500 N N . ARG A 1 192 ? 51.021 31.875 -40.635 1.00 43.81 192 ARG A N 1
ATOM 1501 C CA . ARG A 1 192 ? 50.180 31.020 -39.774 1.00 43.81 192 ARG A CA 1
ATOM 1502 C C . ARG A 1 192 ? 48.837 30.680 -40.447 1.00 43.81 192 ARG A C 1
ATOM 1504 O O . ARG A 1 192 ? 48.328 31.511 -41.196 1.00 43.81 192 ARG A O 1
ATOM 1511 N N . PRO A 1 193 ? 48.183 29.557 -40.095 1.00 42.62 193 PRO A N 1
ATOM 1512 C CA . PRO A 1 193 ? 46.791 29.322 -40.456 1.00 42.62 193 PRO A CA 1
ATOM 1513 C C . PRO A 1 193 ? 45.845 30.035 -39.472 1.00 42.62 193 PRO A C 1
ATOM 1515 O O . PRO A 1 193 ? 46.084 30.051 -38.264 1.00 42.62 193 PRO A O 1
ATOM 1518 N N . ALA A 1 194 ? 44.754 30.595 -39.992 1.00 42.41 194 ALA A N 1
ATOM 1519 C CA . ALA A 1 194 ? 43.611 31.097 -39.226 1.00 42.41 194 ALA A CA 1
ATOM 1520 C C . ALA A 1 194 ? 42.298 30.531 -39.821 1.00 42.41 194 ALA A C 1
ATOM 1522 O O . ALA A 1 194 ? 42.310 30.074 -40.965 1.00 42.41 194 ALA A O 1
ATOM 1523 N N . PRO A 1 195 ? 41.204 30.461 -39.038 1.00 46.88 195 PRO A N 1
ATOM 1524 C CA . PRO A 1 195 ? 40.324 29.294 -39.032 1.00 46.88 195 PRO A CA 1
ATOM 1525 C C . PRO A 1 195 ? 39.009 29.439 -39.816 1.00 46.88 195 PRO A C 1
ATOM 1527 O O . PRO A 1 195 ? 38.647 30.497 -40.320 1.00 46.88 195 PRO A O 1
ATOM 1530 N N . ALA A 1 196 ? 38.322 28.294 -39.864 1.00 43.94 196 ALA A N 1
ATOM 1531 C CA . ALA A 1 196 ? 37.010 27.977 -40.414 1.00 43.94 196 ALA A CA 1
ATOM 1532 C C . ALA A 1 196 ? 35.953 29.096 -40.403 1.00 43.94 196 ALA A C 1
ATOM 1534 O O . ALA A 1 196 ? 35.714 29.744 -39.385 1.00 43.94 196 ALA A O 1
ATOM 1535 N N . GLN A 1 197 ? 35.221 29.194 -41.517 1.00 41.50 197 GLN A N 1
ATOM 1536 C CA . GLN A 1 197 ? 33.920 29.849 -41.582 1.00 41.50 197 GLN A CA 1
ATOM 1537 C C . GLN A 1 197 ? 32.877 28.910 -42.198 1.00 41.50 197 GLN A C 1
ATOM 1539 O O . GLN A 1 197 ? 33.032 28.404 -43.309 1.00 41.50 197 GLN A O 1
ATOM 1544 N N . ASP A 1 198 ? 31.818 28.699 -41.419 1.00 42.88 198 ASP A N 1
ATOM 1545 C CA . ASP A 1 198 ? 30.520 28.157 -41.807 1.00 42.88 198 ASP A CA 1
ATOM 1546 C C . ASP A 1 198 ? 29.897 28.985 -42.939 1.00 42.88 198 ASP A C 1
ATOM 1548 O O . ASP A 1 198 ? 29.647 30.177 -42.762 1.00 42.88 198 ASP A O 1
ATOM 1552 N N . ILE A 1 199 ? 29.533 28.349 -44.060 1.00 42.84 199 ILE A N 1
ATOM 1553 C CA . ILE A 1 199 ? 28.503 28.882 -44.962 1.00 42.84 199 ILE A CA 1
ATOM 1554 C C . ILE A 1 199 ? 27.490 27.787 -45.298 1.00 42.84 199 ILE A C 1
ATOM 1556 O O . ILE A 1 199 ? 27.767 26.740 -45.880 1.00 42.84 199 ILE A O 1
ATOM 1560 N N . LYS A 1 200 ? 26.265 28.098 -44.894 1.00 36.66 200 LYS A N 1
ATOM 1561 C CA . LYS A 1 200 ? 25.033 27.332 -44.984 1.00 36.66 200 LYS A CA 1
ATOM 1562 C C . LYS A 1 200 ? 24.452 27.389 -46.406 1.00 36.66 200 LYS A C 1
ATOM 1564 O O . LYS A 1 200 ? 24.124 28.459 -46.894 1.00 36.66 200 LYS A O 1
ATOM 1569 N N . ARG A 1 201 ? 24.234 26.197 -46.975 1.00 39.25 201 ARG A N 1
ATOM 1570 C CA . ARG A 1 201 ? 23.125 25.749 -47.855 1.00 39.25 201 ARG A CA 1
ATOM 1571 C C . ARG A 1 201 ? 22.793 26.534 -49.141 1.00 39.25 201 ARG A C 1
ATOM 1573 O O . ARG A 1 201 ? 22.258 27.636 -49.099 1.00 39.25 201 ARG A O 1
ATOM 1580 N N . LYS A 1 202 ? 22.808 25.802 -50.265 1.00 36.66 202 LYS A N 1
ATOM 1581 C CA . LYS A 1 202 ? 21.797 25.916 -51.334 1.00 36.66 202 LYS A CA 1
ATOM 1582 C C . LYS A 1 202 ? 21.370 24.524 -51.816 1.00 36.66 202 LYS A C 1
ATOM 1584 O O . LYS A 1 202 ? 22.194 23.634 -51.989 1.00 36.66 202 LYS A O 1
ATOM 1589 N N . SER A 1 203 ? 20.056 24.355 -51.922 1.00 36.34 203 SER A N 1
ATOM 1590 C CA . SER A 1 2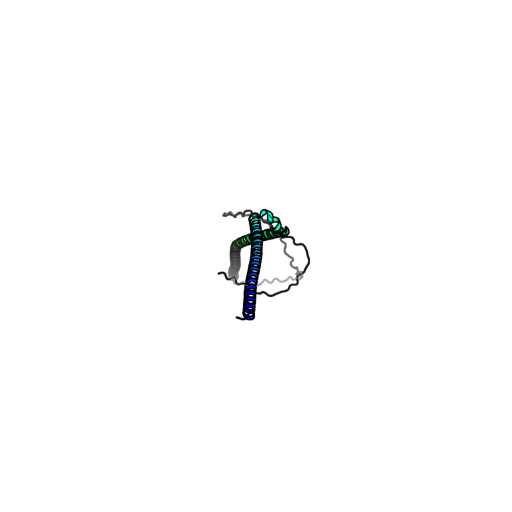03 ? 19.306 23.139 -52.241 1.00 36.34 203 SER A CA 1
ATOM 1591 C C . SER A 1 203 ? 19.383 22.753 -53.715 1.00 36.34 203 SER A C 1
ATOM 1593 O O . SER A 1 203 ? 19.280 23.640 -54.559 1.00 36.34 203 SER A O 1
ATOM 1595 N N . ILE A 1 204 ? 19.376 21.450 -54.015 1.00 42.19 204 ILE A N 1
ATOM 1596 C CA . ILE A 1 204 ? 18.840 20.926 -55.280 1.00 42.19 204 ILE A CA 1
ATOM 1597 C C . ILE A 1 204 ? 17.981 19.692 -54.976 1.00 42.19 204 ILE A C 1
ATOM 1599 O O . ILE A 1 204 ? 18.377 18.796 -54.234 1.00 42.19 204 ILE A O 1
ATOM 1603 N N . ILE A 1 205 ? 16.771 19.725 -55.528 1.00 42.56 205 ILE A N 1
ATOM 1604 C CA . ILE A 1 205 ? 15.691 18.744 -55.455 1.00 42.56 205 ILE A CA 1
ATOM 1605 C C . ILE A 1 205 ? 15.866 17.778 -56.633 1.00 42.56 205 ILE A C 1
ATOM 1607 O O . ILE A 1 205 ? 15.889 18.248 -57.764 1.00 42.56 205 ILE A O 1
ATOM 1611 N N . VAL A 1 206 ? 15.904 16.461 -56.400 1.00 38.88 206 VAL A N 1
ATOM 1612 C CA . VAL A 1 206 ? 15.507 15.442 -57.394 1.00 38.88 206 VAL A CA 1
ATOM 1613 C C . VAL A 1 206 ? 14.809 14.300 -56.656 1.00 38.88 206 VAL A C 1
ATOM 1615 O O . VAL A 1 206 ? 15.331 13.761 -55.683 1.00 38.88 206 VAL A O 1
ATOM 1618 N N . GLY A 1 207 ? 13.584 14.001 -57.088 1.00 33.69 207 GLY A N 1
ATOM 1619 C CA . GLY A 1 207 ? 12.674 13.056 -56.454 1.00 33.69 207 GLY A CA 1
ATOM 1620 C C . GLY A 1 207 ? 12.918 11.586 -56.793 1.00 33.69 207 GLY A C 1
ATOM 1621 O O . GLY A 1 207 ? 13.634 11.238 -57.726 1.00 33.69 207 GLY A O 1
ATOM 1622 N N . GLY A 1 208 ? 12.233 10.725 -56.043 1.00 32.41 208 GLY A N 1
ATOM 1623 C CA . GLY A 1 208 ? 12.121 9.293 -56.302 1.00 32.41 208 GLY A CA 1
ATOM 1624 C C . GLY A 1 208 ? 11.053 8.679 -55.401 1.00 32.41 208 GLY A C 1
ATOM 1625 O O . GLY A 1 208 ? 11.211 8.629 -54.187 1.00 32.41 208 GLY A O 1
ATOM 1626 N N . ARG A 1 209 ? 9.931 8.290 -56.008 1.00 41.00 209 ARG A N 1
ATOM 1627 C CA . ARG A 1 209 ? 8.732 7.697 -55.394 1.00 41.00 209 ARG A CA 1
ATOM 1628 C C . ARG A 1 209 ? 9.009 6.284 -54.858 1.00 41.00 209 ARG A C 1
ATOM 1630 O O . ARG A 1 209 ? 9.749 5.536 -55.484 1.00 41.00 209 ARG A O 1
ATOM 1637 N N . GLY A 1 210 ? 8.308 5.876 -53.799 1.00 33.47 210 GLY A N 1
ATOM 1638 C CA . GLY A 1 210 ? 8.230 4.469 -53.387 1.00 33.47 210 GLY A CA 1
ATOM 1639 C C . GLY A 1 210 ? 7.482 4.275 -52.071 1.00 33.47 210 GLY A C 1
ATOM 1640 O O . GLY A 1 210 ? 8.034 4.483 -51.001 1.00 33.47 210 GLY A O 1
ATOM 1641 N N . ALA A 1 211 ? 6.205 3.920 -52.169 1.00 42.72 211 ALA A N 1
ATOM 1642 C CA . ALA A 1 211 ? 5.247 3.789 -51.079 1.00 42.72 211 ALA A CA 1
ATOM 1643 C C . ALA A 1 211 ? 5.519 2.617 -50.114 1.00 42.72 211 ALA A C 1
ATOM 1645 O O . ALA A 1 211 ? 5.860 1.523 -50.555 1.00 42.72 211 ALA A O 1
ATOM 1646 N N . ARG A 1 212 ? 5.181 2.799 -48.827 1.00 40.25 212 ARG A N 1
ATOM 1647 C CA . ARG A 1 212 ? 4.350 1.839 -48.073 1.00 40.25 212 ARG A CA 1
ATOM 1648 C C . ARG A 1 212 ? 3.803 2.454 -46.783 1.00 40.25 212 ARG A C 1
ATOM 1650 O O . ARG A 1 212 ? 4.530 3.038 -45.990 1.00 40.25 212 ARG A O 1
ATOM 1657 N N . ALA A 1 213 ? 2.493 2.308 -46.632 1.00 39.97 213 ALA A N 1
ATOM 1658 C CA . ALA A 1 213 ? 1.683 2.721 -45.500 1.00 39.97 213 ALA A CA 1
ATOM 1659 C C . ALA A 1 213 ? 1.804 1.746 -44.315 1.00 39.97 213 ALA A C 1
ATOM 1661 O O . ALA A 1 213 ? 1.888 0.540 -44.540 1.00 39.97 213 ALA A O 1
ATOM 1662 N N . ALA A 1 214 ? 1.733 2.268 -43.083 1.00 45.16 214 ALA A N 1
ATOM 1663 C CA . ALA A 1 214 ? 1.097 1.643 -41.911 1.00 45.16 214 ALA A CA 1
ATOM 1664 C C . ALA A 1 214 ? 1.047 2.647 -40.730 1.00 45.16 214 ALA A C 1
ATOM 1666 O O . ALA A 1 214 ? 1.869 3.563 -40.685 1.00 45.16 214 ALA A O 1
ATOM 1667 N N . PRO A 1 215 ? 0.069 2.526 -39.811 1.00 50.44 215 PRO A N 1
ATOM 1668 C CA . PRO A 1 215 ? -0.522 3.667 -39.120 1.00 50.44 215 PRO A CA 1
ATOM 1669 C C . PRO A 1 215 ? 0.114 3.982 -37.760 1.00 50.44 215 PRO A C 1
ATOM 1671 O O . PRO A 1 215 ? 0.508 3.103 -36.997 1.00 50.44 215 PRO A O 1
ATOM 1674 N N . THR A 1 216 ? 0.129 5.269 -37.429 1.00 50.16 216 THR A N 1
ATOM 1675 C CA . THR A 1 216 ? 0.304 5.797 -36.073 1.00 50.16 216 THR A CA 1
ATOM 1676 C C . THR A 1 216 ? -0.929 5.494 -35.216 1.00 50.16 216 THR A C 1
ATOM 1678 O O . THR A 1 216 ? -2.032 5.848 -35.640 1.00 50.16 216 THR A O 1
ATOM 1681 N N . PRO A 1 217 ? -0.801 4.935 -33.998 1.00 50.22 217 PRO A N 1
ATOM 1682 C CA . PRO A 1 217 ? -1.889 4.987 -33.042 1.00 50.22 217 PRO A CA 1
ATOM 1683 C C . PRO A 1 217 ? -1.907 6.372 -32.393 1.00 50.22 217 PRO A C 1
ATOM 1685 O O . PRO A 1 217 ? -0.980 6.787 -31.696 1.00 50.22 217 PRO A O 1
ATOM 1688 N N . THR A 1 218 ? -2.995 7.081 -32.655 1.00 49.19 218 THR A N 1
ATOM 1689 C CA . THR A 1 218 ? -3.497 8.219 -31.895 1.00 49.19 218 THR A CA 1
ATOM 1690 C C . THR A 1 218 ? -3.524 7.855 -30.410 1.00 49.19 218 THR A C 1
ATOM 1692 O O . THR A 1 218 ? -4.265 6.960 -30.007 1.00 49.19 218 THR A O 1
ATOM 1695 N N . LEU A 1 219 ? -2.715 8.521 -29.583 1.00 43.28 219 LEU A N 1
ATOM 1696 C CA . LEU A 1 219 ? -2.866 8.442 -28.132 1.00 43.28 219 LEU A CA 1
ATOM 1697 C C . LEU A 1 219 ? -3.858 9.513 -27.692 1.00 43.28 219 LEU A C 1
ATOM 1699 O O . LEU A 1 219 ? -3.585 10.712 -27.725 1.00 43.28 219 LEU A O 1
ATOM 1703 N N . CYS A 1 220 ? -5.030 9.017 -27.320 1.00 38.78 220 CYS A N 1
ATOM 1704 C CA . CYS A 1 220 ? -6.103 9.739 -26.678 1.00 38.78 220 CYS A CA 1
ATOM 1705 C C . CYS A 1 220 ? -5.627 10.452 -25.403 1.00 38.78 220 CYS A C 1
ATOM 1707 O O . CYS A 1 220 ? -4.885 9.906 -24.590 1.00 38.78 220 CYS A O 1
ATOM 1709 N N . VAL A 1 221 ? -6.115 11.684 -25.272 1.00 49.16 221 VAL A N 1
ATOM 1710 C CA . VAL A 1 221 ? -6.509 12.407 -24.057 1.00 49.16 221 VAL A CA 1
ATOM 1711 C C . VAL A 1 221 ? -6.291 11.638 -22.743 1.00 49.16 221 VAL A C 1
ATOM 1713 O O . VAL A 1 221 ? -7.031 10.719 -22.408 1.00 49.16 221 VAL A O 1
ATOM 1716 N N . GLY A 1 222 ? -5.318 12.097 -21.958 1.00 38.78 222 GLY A N 1
ATOM 1717 C CA . GLY A 1 222 ? -5.136 11.728 -20.557 1.00 38.78 222 GLY A CA 1
ATOM 1718 C C . GLY A 1 222 ? -4.716 12.966 -19.777 1.00 38.78 222 GLY A C 1
ATOM 1719 O O . GLY A 1 222 ? -3.583 13.430 -19.896 1.00 38.78 222 GLY A O 1
ATOM 1720 N N . ALA A 1 223 ? -5.667 13.545 -19.048 1.00 42.41 223 ALA A N 1
ATOM 1721 C CA . ALA A 1 223 ? -5.505 14.747 -18.247 1.00 42.41 223 ALA A CA 1
ATOM 1722 C C . ALA A 1 223 ? -4.287 14.642 -17.313 1.00 42.41 223 ALA A C 1
ATOM 1724 O O . ALA A 1 223 ? -4.224 13.780 -16.438 1.00 42.41 223 ALA A O 1
ATOM 1725 N N . ARG A 1 224 ? -3.326 15.559 -17.470 1.00 43.22 224 ARG A N 1
ATOM 1726 C CA . ARG A 1 224 ? -2.273 15.783 -16.475 1.00 43.22 224 ARG A CA 1
ATOM 1727 C C . ARG A 1 224 ? -2.931 16.371 -15.230 1.00 43.22 224 ARG A C 1
ATOM 1729 O O . ARG A 1 224 ? -3.141 17.578 -15.151 1.00 43.22 224 ARG A O 1
ATOM 1736 N N . ARG A 1 225 ? -3.265 15.528 -14.253 1.00 44.09 225 ARG A N 1
ATOM 1737 C CA . ARG A 1 225 ? -3.565 16.001 -12.901 1.00 44.09 225 ARG A CA 1
ATOM 1738 C C . ARG A 1 225 ? -2.233 16.424 -12.286 1.00 44.09 225 ARG A C 1
ATOM 1740 O O . ARG A 1 225 ? -1.393 15.590 -11.961 1.00 44.09 225 ARG A O 1
ATOM 1747 N N . ALA A 1 226 ? -2.006 17.733 -12.246 1.00 45.09 226 ALA A N 1
ATOM 1748 C CA . ALA A 1 226 ? -0.870 18.333 -11.572 1.00 45.09 226 ALA A CA 1
ATOM 1749 C C . ALA A 1 226 ? -0.870 17.890 -10.102 1.00 45.09 226 ALA A C 1
ATOM 1751 O O . ALA A 1 226 ? -1.860 18.075 -9.393 1.00 45.09 226 ALA A O 1
ATOM 1752 N N . TYR A 1 227 ? 0.235 17.298 -9.653 1.00 41.59 227 TYR A N 1
ATOM 1753 C CA . TYR A 1 227 ? 0.505 17.108 -8.235 1.00 41.59 227 TYR A CA 1
ATOM 1754 C C . TYR A 1 227 ? 0.680 18.492 -7.598 1.00 41.59 227 TYR A C 1
ATOM 1756 O O . TYR A 1 227 ? 1.740 19.104 -7.700 1.00 41.59 227 TYR A O 1
ATOM 1764 N N . ALA A 1 228 ? -0.373 18.999 -6.960 1.00 44.28 228 ALA A N 1
ATOM 1765 C CA . ALA A 1 228 ? -0.268 20.094 -6.009 1.00 44.28 228 ALA A CA 1
ATOM 1766 C C . ALA A 1 228 ? 0.259 19.513 -4.687 1.00 44.28 228 ALA A C 1
ATOM 1768 O O . ALA A 1 228 ? -0.497 18.953 -3.895 1.00 44.28 228 ALA A O 1
ATOM 1769 N N . GLY A 1 229 ? 1.575 19.582 -4.482 1.00 40.16 229 GLY A N 1
ATOM 1770 C CA . GLY A 1 229 ? 2.182 19.342 -3.172 1.00 40.16 229 GLY A CA 1
ATOM 1771 C C . GLY A 1 229 ? 1.909 20.524 -2.229 1.00 40.16 229 GLY A C 1
ATOM 1772 O O . GLY A 1 229 ? 1.875 21.666 -2.693 1.00 40.16 229 GLY A O 1
ATOM 1773 N N . PRO A 1 230 ? 1.703 20.296 -0.920 1.00 54.66 230 PRO A N 1
ATOM 1774 C CA . PRO A 1 230 ? 1.417 21.372 0.019 1.00 54.66 230 PRO A CA 1
ATOM 1775 C C . PRO A 1 230 ? 2.664 22.230 0.266 1.00 54.66 230 PRO A C 1
ATOM 1777 O O . PRO A 1 230 ? 3.731 21.732 0.628 1.00 54.66 230 PRO A O 1
ATOM 1780 N N . VAL A 1 231 ? 2.497 23.541 0.101 1.00 46.69 231 VAL A N 1
ATOM 1781 C CA . VAL A 1 231 ? 3.460 24.583 0.470 1.00 46.69 231 VAL A CA 1
ATOM 1782 C C . VAL A 1 231 ? 3.657 24.541 1.990 1.00 46.69 231 VAL A C 1
ATOM 1784 O O . VAL A 1 231 ? 2.826 25.049 2.740 1.00 46.69 231 VAL A O 1
ATOM 1787 N N . ARG A 1 232 ? 4.743 23.920 2.469 1.00 47.44 232 ARG A N 1
ATOM 1788 C CA . ARG A 1 232 ? 5.208 24.109 3.852 1.00 47.44 232 ARG A CA 1
ATOM 1789 C C . ARG A 1 232 ? 6.136 25.315 3.905 1.00 47.44 232 ARG A C 1
ATOM 1791 O O . ARG A 1 232 ? 7.125 25.393 3.180 1.00 47.44 232 ARG A O 1
ATOM 1798 N N . GLY A 1 233 ? 5.744 26.263 4.751 1.00 39.16 233 GLY A N 1
ATOM 1799 C CA . GLY A 1 233 ? 6.422 27.523 4.995 1.00 39.16 233 GLY A CA 1
ATOM 1800 C C . GLY A 1 233 ? 7.856 27.359 5.489 1.00 39.16 233 GLY A C 1
ATOM 1801 O O . GLY A 1 233 ? 8.236 26.356 6.092 1.00 39.16 233 GLY A O 1
ATOM 1802 N N . ARG A 1 234 ? 8.637 28.400 5.205 1.00 45.28 234 ARG A N 1
ATOM 1803 C CA . ARG A 1 234 ? 10.007 28.599 5.670 1.00 45.28 234 ARG A CA 1
ATOM 1804 C C . ARG A 1 234 ? 10.038 28.580 7.199 1.00 45.28 234 ARG A C 1
ATOM 1806 O O . ARG A 1 234 ? 9.397 29.407 7.836 1.00 45.28 234 ARG A O 1
ATOM 1813 N N . GLY A 1 235 ? 10.830 27.677 7.756 1.00 37.44 235 GLY A N 1
ATOM 1814 C CA . GLY A 1 235 ? 11.225 27.656 9.157 1.00 37.44 235 GLY A CA 1
ATOM 1815 C C . GLY A 1 235 ? 12.587 26.984 9.236 1.00 37.44 235 GLY A C 1
ATOM 1816 O O . GLY A 1 235 ? 12.729 25.830 8.847 1.00 37.44 235 GLY A O 1
ATOM 1817 N N . ALA A 1 236 ? 13.597 27.754 9.622 1.00 43.75 236 ALA A N 1
ATOM 1818 C CA . ALA A 1 236 ? 14.988 27.344 9.693 1.00 43.75 236 ALA A CA 1
ATOM 1819 C C . ALA A 1 236 ? 15.207 26.231 10.731 1.00 43.75 236 ALA A C 1
ATOM 1821 O O . ALA A 1 236 ? 14.766 26.370 11.865 1.00 43.75 236 ALA A O 1
ATOM 1822 N N . ALA A 1 237 ? 15.937 25.181 10.351 1.00 41.03 237 ALA A N 1
ATOM 1823 C CA . ALA A 1 237 ? 16.793 24.392 11.239 1.00 41.03 237 ALA A CA 1
ATOM 1824 C C . ALA A 1 237 ? 17.631 23.423 10.389 1.00 41.03 237 ALA A C 1
ATOM 1826 O O . ALA A 1 237 ? 17.094 22.565 9.691 1.00 41.03 237 ALA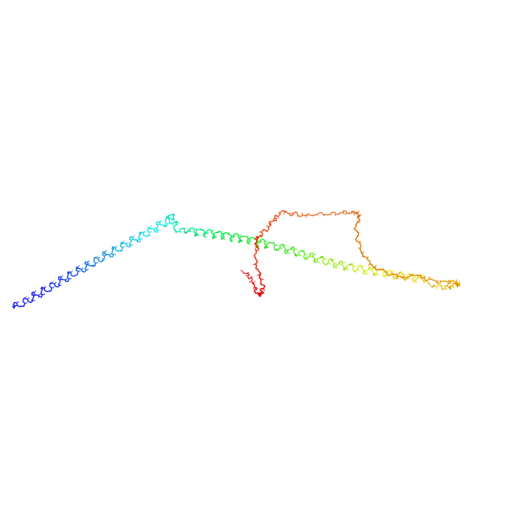 A O 1
ATOM 1827 N N . SER A 1 238 ? 18.953 23.584 10.426 1.00 47.00 238 SER A N 1
ATOM 1828 C CA . SER A 1 238 ? 19.923 22.619 9.901 1.00 47.00 238 SER A CA 1
ATOM 1829 C C . SER A 1 238 ? 19.726 21.232 10.523 1.00 47.00 238 SER A C 1
ATOM 1831 O O . SER A 1 238 ? 19.456 21.158 11.722 1.00 47.00 238 SER A O 1
ATOM 1833 N N . PRO A 1 239 ? 20.011 20.143 9.790 1.00 48.28 239 PRO A N 1
ATOM 1834 C CA . PRO A 1 239 ? 20.415 18.907 10.434 1.00 48.28 239 PRO A CA 1
ATOM 1835 C C . PRO A 1 239 ? 21.831 18.509 10.013 1.00 48.28 239 PRO A C 1
ATOM 1837 O O . PRO A 1 239 ? 22.139 18.257 8.848 1.00 48.28 239 PRO A O 1
ATOM 1840 N N . THR A 1 240 ? 22.685 18.460 11.028 1.00 44.06 240 THR A N 1
ATOM 1841 C CA . THR A 1 240 ? 23.939 17.718 11.104 1.00 44.06 240 THR A CA 1
ATOM 1842 C C . THR A 1 240 ? 23.785 16.324 10.491 1.00 44.06 240 THR A C 1
ATOM 1844 O O . THR A 1 240 ? 22.903 15.559 10.874 1.00 44.06 240 THR A O 1
ATOM 1847 N N . VAL A 1 241 ? 24.657 15.988 9.539 1.00 40.66 241 VAL A N 1
ATOM 1848 C CA . VAL A 1 241 ? 24.757 14.650 8.948 1.00 40.66 241 VAL A CA 1
ATOM 1849 C C . VAL A 1 241 ? 25.370 13.714 9.987 1.00 40.66 241 VAL A C 1
ATOM 1851 O O . VAL A 1 241 ? 26.569 13.774 10.249 1.00 40.66 241 VAL A O 1
ATOM 1854 N N . THR A 1 242 ? 24.559 12.843 10.583 1.00 44.06 242 THR A N 1
ATOM 1855 C CA . THR A 1 242 ? 25.047 11.692 11.350 1.00 44.06 242 THR A CA 1
ATOM 1856 C C . THR A 1 242 ? 24.835 10.440 10.506 1.00 44.06 242 THR A C 1
ATOM 1858 O O . THR A 1 242 ? 23.713 9.978 10.317 1.00 44.06 242 THR A O 1
ATOM 1861 N N . LEU A 1 243 ? 25.930 9.924 9.947 1.00 47.97 243 LEU A N 1
ATOM 1862 C CA . LEU A 1 243 ? 26.003 8.601 9.333 1.00 47.97 243 LEU A CA 1
ATOM 1863 C C . LEU A 1 243 ? 25.831 7.541 10.429 1.00 47.97 243 LEU A C 1
ATOM 1865 O O . LEU A 1 243 ? 26.671 7.437 11.319 1.00 47.97 243 LEU A O 1
ATOM 1869 N N . LEU A 1 244 ? 24.765 6.746 10.345 1.00 40.53 244 LEU A N 1
ATOM 1870 C CA . LEU A 1 244 ? 24.616 5.486 11.077 1.00 40.53 244 LEU A CA 1
ATOM 1871 C C . LEU A 1 244 ? 24.466 4.328 10.076 1.00 40.53 244 LEU A C 1
ATOM 1873 O O . LEU A 1 244 ? 23.972 4.539 8.964 1.00 40.53 244 LEU A O 1
ATOM 1877 N N . PRO A 1 245 ? 24.961 3.129 10.426 1.00 52.16 245 PRO A N 1
ATOM 1878 C CA . PRO A 1 245 ? 25.333 2.104 9.465 1.00 52.16 245 PRO A CA 1
ATOM 1879 C C . PRO A 1 245 ? 24.131 1.312 8.948 1.00 52.16 245 PRO A C 1
ATOM 1881 O O . PRO A 1 245 ? 23.148 1.076 9.649 1.00 52.16 245 PRO A O 1
ATOM 1884 N N . MET A 1 246 ? 24.267 0.873 7.698 1.00 49.16 246 MET A N 1
ATOM 1885 C CA . MET A 1 246 ? 23.361 -0.026 6.991 1.00 49.16 246 MET A CA 1
ATOM 1886 C C . MET A 1 246 ? 23.217 -1.346 7.754 1.00 49.16 246 MET A C 1
ATOM 1888 O O . MET A 1 246 ? 24.189 -2.085 7.910 1.00 49.16 246 MET A O 1
ATOM 1892 N N . GLY A 1 247 ? 21.999 -1.643 8.204 1.00 46.00 247 GLY A N 1
ATOM 1893 C CA . GLY A 1 247 ? 21.652 -2.881 8.888 1.00 46.00 247 GLY A CA 1
ATOM 1894 C C . GLY A 1 247 ? 20.387 -3.514 8.316 1.00 46.00 247 GLY A C 1
ATOM 1895 O O . GLY A 1 247 ? 19.333 -2.887 8.278 1.00 46.00 247 GLY A O 1
ATOM 1896 N N . SER A 1 248 ? 20.538 -4.791 7.964 1.00 41.56 248 SER A N 1
ATOM 1897 C CA . SER A 1 248 ? 19.516 -5.838 7.853 1.00 41.56 248 SER A CA 1
ATOM 1898 C C . SER A 1 248 ? 18.691 -5.942 6.567 1.00 41.56 248 SER A C 1
ATOM 1900 O O . SER A 1 248 ? 17.667 -5.295 6.358 1.00 41.56 248 SER A O 1
ATOM 1902 N N . HIS A 1 249 ? 19.126 -6.910 5.755 1.00 51.06 249 HIS A N 1
ATOM 1903 C CA . HIS A 1 249 ? 18.327 -7.649 4.786 1.00 51.06 249 HIS A CA 1
ATOM 1904 C C . HIS A 1 249 ? 17.009 -8.128 5.414 1.00 51.06 249 HIS A C 1
ATOM 1906 O O . HIS A 1 249 ? 17.017 -8.962 6.317 1.00 51.06 249 HIS A O 1
ATOM 1912 N N . TYR A 1 250 ? 15.878 -7.661 4.889 1.00 45.53 250 TYR A N 1
ATOM 1913 C CA . TYR A 1 250 ? 14.595 -8.330 5.077 1.00 45.53 250 TYR A CA 1
ATOM 1914 C C . TYR A 1 250 ? 14.391 -9.320 3.928 1.00 45.53 250 TYR A C 1
ATOM 1916 O O . TYR A 1 250 ? 14.031 -8.939 2.815 1.00 45.53 250 TYR A O 1
ATOM 1924 N N . SER A 1 251 ? 14.632 -10.601 4.206 1.00 41.12 251 SER A N 1
ATOM 1925 C CA . SER A 1 251 ? 14.096 -11.701 3.404 1.00 41.12 251 SER A CA 1
ATOM 1926 C C . SER A 1 251 ? 12.588 -11.768 3.631 1.00 41.12 251 SER A C 1
ATOM 1928 O O . SER A 1 251 ? 12.133 -12.128 4.714 1.00 41.12 251 SER A O 1
ATOM 1930 N N . ILE A 1 252 ? 11.807 -11.416 2.613 1.00 46.41 252 ILE A N 1
ATOM 1931 C CA . ILE A 1 252 ? 10.375 -11.714 2.571 1.00 46.41 252 ILE A CA 1
ATOM 1932 C C . ILE A 1 252 ? 10.256 -13.171 2.119 1.00 46.41 252 ILE A C 1
ATOM 1934 O O . ILE A 1 252 ? 10.368 -13.469 0.931 1.00 46.41 252 ILE A O 1
ATOM 1938 N N . ASN A 1 253 ? 10.077 -14.080 3.078 1.00 44.12 253 ASN A N 1
ATOM 1939 C CA . ASN A 1 253 ? 9.613 -15.433 2.793 1.00 44.12 253 ASN A CA 1
ATOM 1940 C C . ASN A 1 253 ? 8.130 -15.364 2.422 1.00 44.12 253 ASN A C 1
ATOM 1942 O O . ASN A 1 253 ? 7.310 -14.895 3.209 1.00 44.12 253 ASN A O 1
ATOM 1946 N N . VAL A 1 254 ? 7.813 -15.826 1.215 1.00 44.16 254 VAL A N 1
ATOM 1947 C CA . VAL A 1 254 ? 6.450 -16.103 0.762 1.00 44.16 254 VAL A CA 1
ATOM 1948 C C . VAL A 1 254 ? 6.213 -17.597 0.972 1.00 44.16 254 VAL A C 1
ATOM 1950 O O . VAL A 1 254 ? 6.848 -18.410 0.303 1.00 44.16 254 VAL A O 1
ATOM 1953 N N . PHE A 1 255 ? 5.324 -17.930 1.903 1.00 44.84 255 PHE A N 1
ATOM 1954 C CA . PHE A 1 255 ? 4.526 -19.155 1.901 1.00 44.84 255 PHE A CA 1
ATOM 1955 C C . PHE A 1 255 ? 3.075 -18.751 2.143 1.00 44.84 255 PHE A C 1
ATOM 1957 O O . PHE A 1 255 ? 2.863 -17.853 2.991 1.00 44.84 255 PHE A O 1
#

Foldseek 3Di:
DDPVVVVVVVVVVVVVVVVVVVVVVVVVVVVVVVVVVVVVVVVVVVVVVVVVVVVVVVVVVCVVCVPVCCVPVVDDPVVVVVVVVVVVVVVVVVVVVVVVVVVVVVCVVVVVVVVVVVVVVVVVVVVVVVVVVVVVVVVVVVVVVVVVVVVVVVVVVVVVVVVVCDPDPPPDDDDDDDDDDDDDDDDDDDDDDDDDDDDDDDDDDDDDDDDDDDDDDDDDDDDDPDPPDDDDDDDDDDDDDDDDDDDDDDDDDDD

Sequence (255 aa):
MDGCVLGVMIALLFRVCSQSVERREQARADLKGLEDTVAKELQTLHNLRKLFVQDLQARIKKSTNPEESAEEEGGSLAQKQKISFLENNLEQLTKVHKQLVRDNADLRCELPKLEKRLRATMERVKALETALKEAKEGAMRDRKRYQFEVDRIKEAVRAKNLARRGPQAQIAKPIRAGGGHLVSGGAPGVVRPAPAQDIKRKSIIVGGRGARAAPTPTLCVGARRAYAGPVRGRGAASPTVTLLPMGSHYSINVF